Protein AF-A0A2R4ME21-F1 (afdb_monomer)

Sequence (179 aa):
MKLNKAEIRSARVDDPSLSHSEIIYQRQLKPNNPHVGKTFADVNMRTLIGGLASVRHVPVYRQKTAAKFKILVEAGQVGGTKAQDYTREIVDNSGIDPELVFIIGDSNRHELKEAYQALGMIRGRVLYQYIVDGVSCASLALTWRRLLEDCKDRKARELMQAYLYDCLDVLAKLWGFKS

Organism: NCBI:txid454601

Structure (mmCIF, N/CA/C/O backbone):
data_AF-A0A2R4ME21-F1
#
_entry.id   AF-A0A2R4ME21-F1
#
loop_
_atom_site.group_PDB
_atom_site.id
_atom_site.type_symbol
_atom_site.label_atom_id
_atom_site.label_alt_id
_atom_site.label_comp_id
_atom_site.label_asym_id
_atom_site.label_entity_id
_atom_site.label_seq_id
_atom_site.pdbx_PDB_ins_code
_atom_site.Cartn_x
_atom_site.Cartn_y
_atom_site.Cartn_z
_atom_site.occupancy
_atom_site.B_iso_or_equiv
_atom_site.auth_seq_id
_atom_site.auth_comp_id
_atom_site.auth_asym_id
_atom_site.auth_atom_id
_atom_site.pdbx_PDB_model_num
ATOM 1 N N . MET A 1 1 ? 17.212 0.330 12.180 1.00 46.22 1 MET A N 1
ATOM 2 C CA . MET A 1 1 ? 15.953 -0.450 12.143 1.00 46.22 1 MET A CA 1
ATOM 3 C C . MET A 1 1 ? 16.322 -1.932 12.151 1.00 46.22 1 MET A C 1
ATOM 5 O O . MET A 1 1 ? 16.979 -2.362 11.216 1.00 46.22 1 MET A O 1
ATOM 9 N N . LYS A 1 2 ? 16.029 -2.694 13.218 1.00 41.62 2 LYS A N 1
ATOM 10 C CA . LYS A 1 2 ? 16.341 -4.138 13.247 1.00 41.62 2 LYS A CA 1
ATOM 11 C C . LYS A 1 2 ? 15.390 -4.856 12.285 1.00 41.62 2 LYS A C 1
ATOM 13 O O . LYS A 1 2 ? 14.183 -4.842 12.510 1.00 41.62 2 LYS A O 1
ATOM 18 N N . LEU A 1 3 ? 15.927 -5.425 11.208 1.00 45.09 3 LEU A N 1
ATOM 19 C CA . LEU A 1 3 ? 15.166 -6.267 10.287 1.00 45.09 3 LEU A CA 1
ATOM 20 C C . LEU A 1 3 ? 14.717 -7.517 11.039 1.00 45.09 3 LEU A C 1
ATOM 22 O O . LEU A 1 3 ? 15.539 -8.260 11.574 1.00 45.09 3 LEU A O 1
ATOM 26 N N . ASN A 1 4 ? 13.408 -7.722 11.126 1.00 55.47 4 ASN A N 1
ATOM 27 C CA . ASN A 1 4 ? 12.865 -8.913 11.753 1.00 55.47 4 ASN A CA 1
ATOM 28 C C . ASN A 1 4 ? 12.953 -10.056 10.734 1.00 55.47 4 ASN A C 1
ATOM 30 O O . ASN A 1 4 ? 12.440 -9.924 9.625 1.00 55.47 4 ASN A O 1
ATOM 34 N N . LYS A 1 5 ? 13.596 -11.178 11.087 1.00 55.88 5 LYS A N 1
ATOM 35 C CA . LYS A 1 5 ? 13.847 -12.311 10.166 1.00 55.88 5 LYS A CA 1
ATOM 36 C C . LYS A 1 5 ? 12.558 -12.858 9.522 1.00 55.88 5 LYS A C 1
ATOM 38 O O . LYS A 1 5 ? 12.603 -13.420 8.438 1.00 55.88 5 LYS A O 1
ATOM 43 N N . ALA A 1 6 ? 11.408 -12.637 10.166 1.00 60.44 6 ALA A N 1
ATOM 44 C CA . ALA A 1 6 ? 10.075 -12.996 9.678 1.00 60.44 6 ALA A CA 1
ATOM 45 C C . ALA A 1 6 ? 9.583 -12.184 8.457 1.00 60.44 6 ALA A C 1
ATOM 47 O O . ALA A 1 6 ? 8.589 -12.563 7.843 1.00 60.44 6 ALA A O 1
ATOM 48 N N . GLU A 1 7 ? 10.240 -11.071 8.117 1.00 65.94 7 GLU A N 1
ATOM 49 C CA . GLU A 1 7 ? 9.861 -10.185 7.001 1.00 65.94 7 GLU A CA 1
ATOM 50 C C . GLU A 1 7 ? 10.727 -10.391 5.750 1.00 65.94 7 GLU A C 1
ATOM 52 O O . GLU A 1 7 ? 10.501 -9.739 4.732 1.00 65.94 7 GLU A O 1
ATOM 57 N N . ILE A 1 8 ? 11.701 -11.300 5.814 1.00 74.25 8 ILE A N 1
ATOM 58 C CA . ILE A 1 8 ? 12.532 -11.689 4.678 1.00 74.25 8 ILE A CA 1
ATOM 59 C C . ILE A 1 8 ? 11.909 -12.933 4.047 1.00 74.25 8 ILE A C 1
ATOM 61 O O . ILE A 1 8 ? 11.687 -13.937 4.726 1.00 74.25 8 ILE A O 1
ATOM 65 N N . ARG A 1 9 ? 11.602 -12.867 2.749 1.00 75.19 9 ARG A N 1
ATOM 66 C CA . ARG A 1 9 ? 11.138 -14.020 1.973 1.00 75.19 9 ARG A CA 1
ATOM 67 C C . ARG A 1 9 ? 12.126 -14.321 0.862 1.00 75.19 9 ARG A C 1
ATOM 69 O O . ARG A 1 9 ? 12.376 -13.461 0.024 1.00 75.19 9 ARG A O 1
ATOM 76 N N . SER A 1 10 ? 12.615 -15.553 0.815 1.00 77.62 10 SER A N 1
ATOM 77 C CA . SER A 1 10 ? 13.421 -16.016 -0.308 1.00 77.62 10 SER A CA 1
ATOM 78 C C . SER A 1 10 ? 12.513 -16.238 -1.520 1.00 77.62 10 SER A C 1
ATOM 80 O O . SER A 1 10 ? 11.569 -17.031 -1.473 1.00 77.62 10 SER A O 1
ATOM 82 N N . ALA A 1 11 ? 12.774 -15.513 -2.603 1.00 74.81 11 ALA A N 1
ATOM 83 C CA . ALA A 1 11 ? 12.051 -15.611 -3.863 1.00 74.81 11 ALA A CA 1
ATOM 84 C C . ALA A 1 11 ? 13.038 -15.798 -5.016 1.00 74.81 11 ALA A C 1
ATOM 86 O O . ALA A 1 11 ? 14.176 -15.342 -4.955 1.00 74.81 11 ALA A O 1
ATOM 87 N N . ARG A 1 12 ? 12.598 -16.474 -6.082 1.00 79.94 12 ARG A N 1
ATOM 88 C CA . ARG A 1 12 ? 13.378 -16.563 -7.318 1.00 79.94 12 ARG A CA 1
ATOM 89 C C . ARG A 1 12 ? 13.154 -15.300 -8.141 1.00 79.94 12 ARG A C 1
ATOM 91 O O . ARG A 1 12 ? 12.043 -15.092 -8.630 1.00 79.94 12 ARG A O 1
ATOM 98 N N . VAL A 1 13 ? 14.195 -14.493 -8.279 1.00 78.38 13 VAL A N 1
ATOM 99 C CA . VAL A 1 13 ? 14.223 -13.267 -9.087 1.00 78.38 13 VAL A CA 1
ATOM 100 C C . VAL A 1 13 ? 15.134 -13.474 -10.287 1.00 78.38 13 VAL A C 1
ATOM 102 O O . VAL A 1 13 ? 15.931 -14.411 -10.287 1.00 78.38 13 VAL A O 1
ATOM 105 N N . ASP A 1 14 ? 14.997 -12.635 -11.307 1.00 78.50 14 ASP A N 1
ATOM 106 C CA . ASP A 1 14 ? 15.916 -12.668 -12.442 1.00 78.50 14 ASP A CA 1
ATOM 107 C C . ASP A 1 14 ? 17.334 -12.355 -11.950 1.00 78.50 14 ASP A C 1
ATOM 109 O O . ASP A 1 14 ? 17.533 -11.473 -11.113 1.00 78.50 14 ASP A O 1
ATOM 113 N N . ASP A 1 15 ? 18.295 -13.156 -12.399 1.00 78.94 15 ASP A N 1
ATOM 114 C CA . ASP A 1 15 ? 19.679 -13.060 -11.961 1.00 78.94 15 ASP A CA 1
ATOM 115 C C . ASP A 1 15 ? 20.336 -11.822 -12.592 1.00 78.94 15 ASP A C 1
ATOM 117 O O . ASP A 1 15 ? 20.495 -11.786 -13.813 1.00 78.94 15 ASP A O 1
ATOM 121 N N . PRO A 1 16 ? 20.728 -10.810 -11.795 1.00 74.12 16 PRO A N 1
ATOM 122 C CA . PRO A 1 16 ? 21.331 -9.592 -12.326 1.00 74.12 16 PRO A CA 1
ATOM 123 C C . PRO A 1 16 ? 22.745 -9.817 -12.877 1.00 74.12 16 PRO A C 1
ATOM 125 O O . PRO A 1 16 ? 23.281 -8.925 -13.526 1.00 74.12 16 PRO A O 1
ATOM 128 N N . SER A 1 17 ? 23.367 -10.971 -12.605 1.00 80.62 17 SER A N 1
ATOM 129 C CA . SER A 1 17 ? 24.693 -11.312 -13.129 1.00 80.62 17 SER A CA 1
ATOM 130 C C . SER A 1 17 ? 24.660 -11.885 -14.546 1.00 80.62 17 SER A C 1
ATOM 132 O O . SER A 1 17 ? 25.707 -11.970 -15.183 1.00 80.62 17 SER A O 1
ATOM 134 N N . LEU A 1 18 ? 23.480 -12.272 -15.044 1.00 81.88 18 LEU A N 1
ATOM 135 C CA . LEU A 1 18 ? 23.320 -12.858 -16.369 1.00 81.88 18 LEU A CA 1
ATOM 136 C C . LEU A 1 18 ? 22.799 -11.825 -17.362 1.00 81.88 18 LEU A C 1
ATOM 138 O O . LEU A 1 18 ? 21.784 -11.163 -17.136 1.00 81.88 18 LEU A O 1
ATOM 142 N N . SER A 1 19 ? 23.459 -11.745 -18.513 1.00 81.06 19 SER A N 1
ATOM 143 C CA . SER A 1 19 ? 22.972 -10.942 -19.631 1.00 81.06 19 SER A CA 1
ATOM 144 C C . SER A 1 19 ? 21.719 -11.564 -20.264 1.00 81.06 19 SER A C 1
ATOM 146 O O . SER A 1 19 ? 21.474 -12.772 -20.191 1.00 81.06 19 SER A O 1
ATOM 148 N N . HIS A 1 20 ? 20.907 -10.748 -20.944 1.00 77.50 20 HIS A N 1
ATOM 149 C CA . HIS A 1 20 ? 19.694 -11.238 -21.608 1.00 77.50 20 HIS A CA 1
ATOM 150 C C . HIS A 1 20 ? 19.991 -12.332 -22.650 1.00 77.50 20 HIS A C 1
ATOM 152 O O . HIS A 1 20 ? 19.260 -13.320 -22.750 1.00 77.50 20 HIS A O 1
ATOM 158 N N . SER A 1 21 ? 21.092 -12.185 -23.392 1.00 78.88 21 SER A N 1
ATOM 159 C CA . SER A 1 21 ? 21.576 -13.171 -24.362 1.00 78.88 21 SER A CA 1
ATOM 160 C C . SER A 1 21 ? 21.942 -14.499 -23.697 1.00 78.88 21 SER A C 1
ATOM 162 O O . SER A 1 21 ? 21.554 -15.555 -24.198 1.00 78.88 21 SER A O 1
ATOM 164 N N . GLU A 1 22 ? 22.605 -14.475 -22.539 1.00 82.31 22 GLU A N 1
ATOM 165 C CA . GLU A 1 22 ? 22.900 -15.689 -21.769 1.00 82.31 22 GLU A CA 1
ATOM 166 C C . GLU A 1 22 ? 21.638 -16.363 -21.238 1.00 82.31 22 GLU A C 1
ATOM 168 O O . GLU A 1 22 ? 21.546 -17.590 -21.271 1.00 82.31 22 GLU A O 1
ATOM 173 N N . ILE A 1 23 ? 20.632 -15.597 -20.807 1.00 82.50 23 ILE A N 1
ATOM 174 C CA . ILE A 1 23 ? 19.343 -16.161 -20.382 1.00 82.50 23 ILE A CA 1
ATOM 175 C C . ILE A 1 23 ? 18.668 -16.887 -21.553 1.00 82.50 23 ILE A C 1
ATOM 177 O O . ILE A 1 23 ? 18.168 -18.002 -21.380 1.00 82.50 23 ILE A O 1
ATOM 181 N N . ILE A 1 24 ? 18.664 -16.292 -22.751 1.00 83.19 24 ILE A N 1
ATOM 182 C CA . ILE A 1 24 ? 18.112 -16.927 -23.958 1.00 83.19 24 ILE A CA 1
ATOM 183 C C . ILE A 1 24 ? 18.891 -18.202 -24.298 1.00 83.19 24 ILE A C 1
ATOM 185 O O . ILE A 1 24 ? 18.278 -19.249 -24.516 1.00 83.19 24 ILE A O 1
ATOM 189 N N . TYR A 1 25 ? 20.223 -18.146 -24.287 1.00 85.44 25 TYR A N 1
ATOM 190 C CA . TYR A 1 25 ? 21.077 -19.301 -24.566 1.00 85.44 25 TYR A CA 1
ATOM 191 C C . TYR A 1 25 ? 20.841 -20.444 -23.568 1.00 85.44 25 TYR A C 1
ATOM 193 O O . TYR A 1 25 ? 20.630 -21.597 -23.949 1.00 85.44 25 TYR A O 1
ATOM 201 N N . GLN A 1 26 ? 20.764 -20.134 -22.273 1.00 84.12 26 GLN A N 1
ATOM 202 C CA . GLN A 1 26 ? 20.451 -21.129 -21.252 1.00 84.12 26 GLN A CA 1
ATOM 203 C C . GLN A 1 26 ? 19.038 -21.708 -21.415 1.00 84.12 26 GLN A C 1
ATOM 205 O O . GLN A 1 26 ? 18.831 -22.882 -21.104 1.00 84.12 26 GLN A O 1
ATOM 210 N N . ARG A 1 27 ? 18.064 -20.925 -21.903 1.00 84.44 27 ARG A N 1
ATOM 211 C CA . ARG A 1 27 ? 16.704 -21.420 -22.182 1.00 84.44 27 ARG A CA 1
ATOM 212 C C . ARG A 1 27 ? 16.699 -22.396 -23.350 1.00 84.44 27 ARG A C 1
ATOM 214 O O . ARG A 1 27 ? 15.966 -23.375 -23.294 1.00 84.44 27 ARG A O 1
ATOM 221 N N . GLN A 1 28 ? 17.535 -22.171 -24.361 1.00 84.56 28 GLN A N 1
ATOM 222 C CA . GLN A 1 28 ? 17.712 -23.117 -25.465 1.00 84.56 28 GLN A CA 1
ATOM 223 C C . GLN A 1 28 ? 18.353 -24.430 -24.990 1.00 84.56 28 GLN A C 1
ATOM 225 O O . GLN A 1 28 ? 17.918 -25.501 -25.401 1.00 84.56 28 GLN A O 1
ATOM 230 N N . LEU A 1 29 ? 19.333 -24.363 -24.080 1.00 84.88 29 LEU A N 1
ATOM 231 C CA . LEU A 1 29 ? 19.982 -25.550 -23.504 1.00 84.88 29 LEU A CA 1
ATOM 232 C C . LEU A 1 29 ? 19.098 -26.312 -22.504 1.00 84.88 29 LEU A C 1
ATOM 234 O O . LEU A 1 29 ? 19.224 -27.526 -22.357 1.00 84.88 29 LEU A O 1
ATOM 238 N N . LYS A 1 30 ? 18.234 -25.603 -21.771 1.00 84.44 30 LYS A N 1
ATOM 239 C CA . LYS A 1 30 ? 17.376 -26.160 -20.714 1.00 84.44 30 LYS A CA 1
ATOM 240 C C . LYS A 1 30 ? 15.916 -25.724 -20.911 1.00 84.44 30 LYS A C 1
ATOM 242 O O . LYS A 1 30 ? 15.363 -25.061 -20.029 1.00 84.44 30 LYS A O 1
ATOM 247 N N . PRO A 1 31 ? 15.261 -26.127 -22.016 1.00 79.50 31 PRO A N 1
ATOM 248 C CA . PRO A 1 31 ? 13.928 -25.637 -22.382 1.00 79.50 31 PRO A CA 1
ATOM 249 C C . PRO A 1 31 ? 12.848 -26.019 -21.364 1.00 79.50 31 PRO A C 1
ATOM 251 O O . PRO A 1 31 ? 11.879 -25.290 -21.176 1.00 79.50 31 PRO A O 1
ATOM 254 N N . ASN A 1 32 ? 13.047 -27.125 -20.644 1.00 82.81 32 ASN A N 1
ATOM 255 C CA . ASN A 1 32 ? 12.091 -27.632 -19.659 1.00 82.81 32 ASN A CA 1
ATOM 256 C C . ASN A 1 32 ? 12.261 -27.022 -18.258 1.00 82.81 32 ASN A C 1
ATOM 258 O O . ASN A 1 32 ? 11.513 -27.377 -17.350 1.00 82.81 32 ASN A O 1
ATOM 262 N N . ASN A 1 33 ? 13.245 -26.142 -18.041 1.00 81.75 33 ASN A N 1
ATOM 263 C CA . ASN A 1 33 ? 13.467 -25.533 -16.734 1.00 81.75 33 ASN A CA 1
ATOM 264 C C . ASN A 1 33 ? 12.830 -24.125 -16.670 1.00 81.75 33 ASN A C 1
ATOM 266 O O . ASN A 1 33 ? 13.367 -23.179 -17.246 1.00 81.75 33 ASN A O 1
ATOM 270 N N . PRO A 1 34 ? 11.734 -23.932 -15.909 1.00 79.25 34 PRO A N 1
ATOM 271 C CA . PRO A 1 34 ? 11.054 -22.637 -15.793 1.00 79.25 34 PRO A CA 1
ATOM 272 C C . PRO A 1 34 ? 11.830 -21.603 -14.955 1.00 79.25 34 PRO A C 1
ATOM 274 O O . PRO A 1 34 ? 11.378 -20.469 -14.779 1.00 79.25 34 PRO A O 1
ATOM 277 N N . HIS A 1 35 ? 12.980 -21.983 -14.396 1.00 81.12 35 HIS A N 1
ATOM 278 C CA . HIS A 1 35 ? 13.812 -21.148 -13.528 1.00 81.12 35 HIS A CA 1
ATOM 279 C C . HIS A 1 35 ? 15.147 -20.757 -14.164 1.00 81.12 35 HIS A C 1
ATOM 281 O O . HIS A 1 35 ? 16.034 -20.274 -13.466 1.00 81.12 35 HIS A O 1
ATOM 287 N N . VAL A 1 36 ? 15.308 -20.965 -15.471 1.00 82.69 36 VAL A N 1
ATOM 288 C CA . VAL A 1 36 ? 16.495 -20.499 -16.190 1.00 82.69 36 VAL A CA 1
ATOM 289 C C . VAL A 1 36 ? 16.633 -18.984 -16.063 1.00 82.69 36 VAL A C 1
ATOM 291 O O . VAL A 1 36 ? 15.660 -18.254 -16.263 1.00 82.69 36 VAL A O 1
ATOM 294 N N . GLY A 1 37 ? 17.847 -18.533 -15.742 1.00 76.75 37 GLY A N 1
ATOM 295 C CA . GLY A 1 37 ? 18.148 -17.120 -15.534 1.00 76.75 37 GLY A CA 1
ATOM 296 C C . GLY A 1 37 ? 17.627 -16.554 -14.214 1.00 76.75 37 GLY A C 1
ATOM 297 O O . GLY A 1 37 ? 17.554 -15.338 -14.086 1.00 76.75 37 GLY A O 1
ATOM 298 N N . LYS A 1 38 ? 17.222 -17.401 -13.254 1.00 83.56 38 LYS A N 1
ATOM 299 C CA . LYS A 1 38 ? 16.725 -16.957 -11.947 1.00 83.56 38 LYS A CA 1
ATOM 300 C C . LYS A 1 38 ? 17.636 -17.385 -10.809 1.00 83.56 38 LYS A C 1
ATOM 302 O O . LYS A 1 38 ? 18.029 -18.547 -10.730 1.00 83.56 38 LYS A O 1
ATOM 307 N N . THR A 1 39 ? 17.854 -16.473 -9.872 1.00 82.25 39 THR A N 1
ATOM 308 C CA . THR A 1 39 ? 18.585 -16.713 -8.626 1.00 82.25 39 THR A CA 1
ATOM 309 C C . THR A 1 39 ? 17.676 -16.537 -7.414 1.00 82.25 39 THR A C 1
ATOM 311 O O . THR A 1 39 ? 16.614 -15.914 -7.495 1.00 82.25 39 THR A O 1
ATOM 314 N N . PHE A 1 40 ? 18.053 -17.125 -6.280 1.00 80.94 40 PHE A N 1
ATOM 315 C CA . PHE A 1 40 ? 17.352 -16.882 -5.024 1.00 80.94 40 PHE A CA 1
ATOM 316 C C . PHE A 1 40 ? 17.808 -15.547 -4.443 1.00 80.94 40 PHE A C 1
ATOM 318 O O . PHE A 1 40 ? 18.991 -15.350 -4.188 1.00 80.94 40 PHE A O 1
ATOM 325 N N . ALA A 1 41 ? 16.854 -14.658 -4.196 1.00 75.25 41 ALA A N 1
ATOM 326 C CA . ALA A 1 41 ? 17.083 -13.422 -3.472 1.00 75.25 41 ALA A CA 1
ATOM 327 C C . ALA A 1 41 ? 16.199 -13.363 -2.233 1.00 75.25 41 ALA A C 1
ATOM 329 O O . ALA A 1 41 ? 15.022 -13.736 -2.253 1.00 75.25 41 ALA A O 1
ATOM 330 N N . ASP A 1 42 ? 16.778 -12.846 -1.160 1.00 79.19 42 ASP A N 1
ATOM 331 C CA . ASP A 1 42 ? 16.069 -12.522 0.062 1.00 79.19 42 ASP A CA 1
ATOM 332 C C . ASP A 1 42 ? 15.377 -11.168 -0.103 1.00 79.19 42 ASP A C 1
ATOM 334 O O . ASP A 1 42 ? 15.996 -10.104 -0.088 1.00 79.19 42 ASP A O 1
ATOM 338 N N . VAL A 1 43 ? 14.059 -11.209 -0.286 1.00 78.31 43 VAL A N 1
ATOM 339 C CA . VAL A 1 43 ? 13.237 -10.020 -0.492 1.00 78.31 43 VAL A CA 1
ATOM 340 C C . VAL A 1 43 ? 12.748 -9.505 0.852 1.00 78.31 43 VAL A C 1
ATOM 342 O O . VAL A 1 43 ? 12.046 -10.199 1.592 1.00 78.31 43 VAL A O 1
ATOM 345 N N . ASN A 1 44 ? 13.078 -8.251 1.155 1.00 82.19 44 ASN A N 1
ATOM 346 C CA . ASN A 1 44 ? 12.524 -7.547 2.301 1.00 82.19 44 ASN A CA 1
ATOM 347 C C . ASN A 1 44 ? 11.076 -7.124 2.011 1.00 82.19 44 ASN A C 1
ATOM 349 O O . ASN A 1 44 ? 10.816 -6.163 1.281 1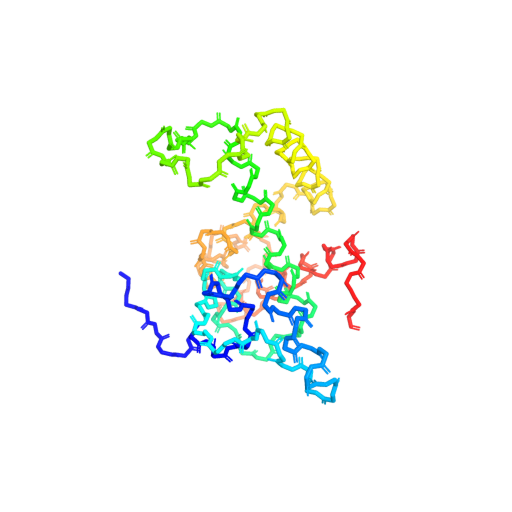.00 82.19 44 ASN A O 1
ATOM 353 N N . MET A 1 45 ? 10.121 -7.819 2.628 1.00 82.88 45 MET A N 1
ATOM 354 C CA . MET A 1 45 ? 8.697 -7.565 2.420 1.00 82.88 45 MET A CA 1
ATOM 355 C C . MET A 1 45 ? 8.263 -6.195 2.942 1.00 82.88 45 MET A C 1
ATOM 357 O O . MET A 1 45 ? 7.343 -5.609 2.384 1.00 82.88 45 MET A O 1
ATOM 361 N N . ARG A 1 46 ? 8.917 -5.634 3.964 1.00 82.44 46 ARG A N 1
ATOM 362 C CA . ARG A 1 46 ? 8.594 -4.281 4.447 1.00 82.44 46 ARG A CA 1
A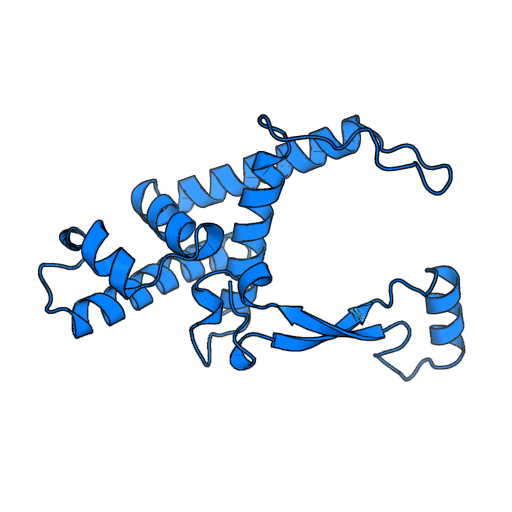TOM 363 C C . ARG A 1 46 ? 8.964 -3.220 3.413 1.00 82.44 46 ARG A C 1
ATOM 365 O O . ARG A 1 46 ? 8.232 -2.247 3.230 1.00 82.44 46 ARG A O 1
ATOM 372 N N . THR A 1 47 ? 10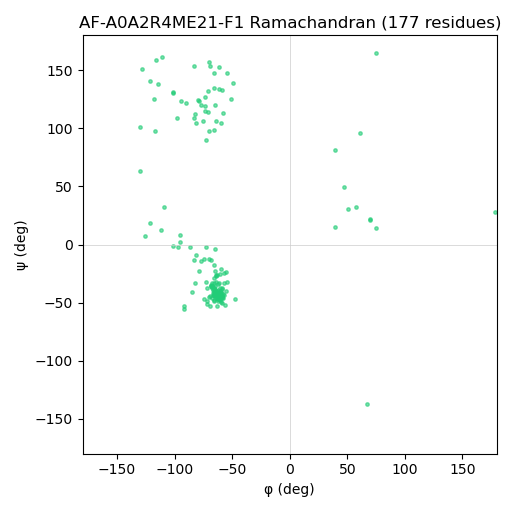.057 -3.432 2.685 1.00 79.62 47 THR A N 1
ATOM 373 C CA . THR A 1 47 ? 10.400 -2.589 1.535 1.00 79.62 47 THR A CA 1
ATOM 374 C C . THR A 1 47 ? 9.379 -2.769 0.417 1.00 79.62 47 THR A C 1
ATOM 376 O O . THR A 1 47 ? 8.917 -1.774 -0.120 1.00 79.62 47 THR A O 1
ATOM 379 N N . LEU A 1 48 ? 8.941 -3.996 0.132 1.00 81.94 48 LEU A N 1
ATOM 380 C CA . LEU A 1 48 ? 8.031 -4.261 -0.985 1.00 81.94 48 LEU A CA 1
ATOM 381 C C . LEU A 1 48 ? 6.575 -3.816 -0.741 1.00 81.94 48 LEU A C 1
ATOM 383 O O . LEU A 1 48 ? 5.969 -3.206 -1.612 1.00 81.94 48 LEU A O 1
ATOM 387 N N . ILE A 1 49 ? 5.996 -4.139 0.419 1.00 86.69 49 ILE A N 1
ATOM 388 C CA . ILE A 1 49 ? 4.558 -3.962 0.718 1.00 86.69 49 ILE A CA 1
ATOM 389 C C . ILE A 1 49 ? 4.284 -3.153 1.995 1.00 86.69 49 ILE A C 1
ATOM 391 O O . ILE A 1 49 ? 3.136 -3.056 2.434 1.00 86.69 49 ILE A O 1
ATOM 395 N N . GLY A 1 50 ? 5.311 -2.567 2.615 1.00 87.38 50 GLY A N 1
ATOM 396 C CA . GLY A 1 50 ? 5.126 -1.630 3.722 1.00 87.38 50 GLY A CA 1
ATOM 397 C C . GLY A 1 50 ? 4.567 -2.258 4.993 1.00 87.38 50 GLY A C 1
ATOM 398 O O . GLY A 1 50 ? 4.954 -3.363 5.382 1.00 87.38 50 GLY A O 1
ATOM 399 N N . GLY A 1 51 ? 3.618 -1.564 5.633 1.00 84.94 51 GLY A N 1
ATOM 400 C CA . GLY A 1 51 ? 2.932 -2.033 6.841 1.00 84.94 51 GLY A CA 1
ATOM 401 C C . GLY A 1 51 ? 2.223 -3.382 6.674 1.00 84.94 51 GLY A C 1
ATOM 402 O O . GLY A 1 51 ? 2.096 -4.131 7.649 1.00 84.94 51 GLY A O 1
ATOM 403 N N . LEU A 1 52 ? 1.849 -3.750 5.440 1.00 88.38 52 LEU A N 1
ATOM 404 C CA . LEU A 1 52 ? 1.212 -5.033 5.126 1.00 88.38 52 LEU A CA 1
ATOM 405 C C . LEU A 1 52 ? 2.134 -6.234 5.385 1.00 88.38 52 LEU A C 1
ATOM 407 O O . LEU A 1 52 ? 1.642 -7.330 5.647 1.00 88.38 52 LEU A O 1
ATOM 411 N N . ALA A 1 53 ? 3.457 -6.034 5.392 1.00 86.00 53 ALA A N 1
ATOM 412 C CA . ALA A 1 53 ? 4.438 -7.082 5.686 1.00 86.00 53 ALA A CA 1
ATOM 413 C C . ALA A 1 53 ? 4.288 -7.681 7.093 1.00 86.00 53 ALA A C 1
ATOM 415 O O . ALA A 1 53 ? 4.651 -8.834 7.317 1.00 86.00 53 ALA A O 1
ATOM 416 N N . SER A 1 54 ? 3.724 -6.914 8.032 1.00 82.56 54 SER A N 1
ATOM 417 C CA . SER A 1 54 ? 3.488 -7.362 9.409 1.00 82.56 54 SER A CA 1
ATOM 418 C C . SER A 1 54 ? 2.312 -8.338 9.546 1.00 82.56 54 SER A C 1
ATOM 420 O O . SER A 1 54 ? 2.151 -8.966 10.596 1.00 82.56 54 SER A O 1
ATOM 422 N N . VAL A 1 55 ? 1.486 -8.481 8.502 1.00 84.12 55 VAL A N 1
ATOM 423 C CA . VAL A 1 55 ? 0.274 -9.298 8.531 1.00 84.12 55 VAL A CA 1
ATOM 424 C C . VAL A 1 55 ? 0.505 -10.641 7.844 1.00 84.12 55 VAL A C 1
ATOM 426 O O . VAL A 1 55 ? 1.000 -10.726 6.720 1.00 84.12 55 VAL A O 1
ATOM 429 N N . ARG A 1 56 ? 0.123 -11.725 8.524 1.00 80.62 56 ARG A N 1
ATOM 430 C CA . ARG A 1 56 ? 0.217 -13.089 7.986 1.00 80.62 56 ARG A CA 1
ATOM 431 C C . ARG A 1 56 ? -0.994 -13.412 7.106 1.00 80.62 56 ARG A C 1
ATOM 433 O O . ARG A 1 56 ? -2.072 -12.871 7.315 1.00 80.62 56 ARG A O 1
ATOM 440 N N . HIS A 1 57 ? -0.808 -14.324 6.149 1.00 83.94 57 HIS A N 1
ATOM 441 C CA . HIS A 1 57 ? -1.874 -14.876 5.293 1.00 83.94 57 HIS A CA 1
ATOM 442 C C . HIS A 1 57 ? -2.669 -13.848 4.469 1.00 83.94 57 HIS A C 1
ATOM 444 O O . HIS A 1 57 ? -3.845 -14.044 4.180 1.00 83.94 57 HIS A O 1
ATOM 450 N N . VAL A 1 58 ? -2.026 -12.759 4.047 1.00 86.94 58 VAL A N 1
ATOM 451 C CA . VAL A 1 58 ? -2.650 -11.802 3.128 1.00 86.94 58 VAL A CA 1
ATOM 452 C C . VAL A 1 58 ? -2.761 -12.424 1.726 1.00 86.94 58 VAL A C 1
ATOM 454 O O . VAL A 1 58 ? -1.754 -12.936 1.231 1.00 86.94 58 VAL A O 1
ATOM 457 N N . PRO A 1 59 ? -3.920 -12.356 1.046 1.00 90.31 59 PRO A N 1
ATOM 458 C CA . PRO A 1 59 ? -4.055 -12.817 -0.334 1.00 90.31 59 PRO A CA 1
ATOM 459 C C . PRO A 1 59 ? -3.041 -12.171 -1.288 1.00 90.31 59 PRO A C 1
ATOM 461 O O . PRO A 1 59 ? -2.663 -11.008 -1.130 1.00 90.31 59 PRO A O 1
ATOM 464 N N . VAL A 1 60 ? -2.614 -12.918 -2.311 1.00 89.12 60 VAL A N 1
ATOM 465 C CA . VAL A 1 60 ? -1.586 -12.468 -3.269 1.00 89.12 60 VAL A CA 1
ATOM 466 C C . VAL A 1 60 ? -2.003 -11.184 -3.985 1.00 89.12 60 VAL A C 1
ATOM 468 O O . VAL A 1 60 ? -1.165 -10.313 -4.207 1.00 89.12 60 VAL A O 1
ATOM 471 N N . TYR A 1 61 ? -3.286 -11.034 -4.315 1.00 91.81 61 TYR A N 1
ATOM 472 C CA . TYR A 1 61 ? -3.774 -9.853 -5.021 1.00 91.81 61 TYR A CA 1
ATOM 473 C C . TYR A 1 61 ? -3.597 -8.575 -4.185 1.00 91.81 61 TYR A C 1
ATOM 475 O O . TYR A 1 61 ? -3.056 -7.602 -4.697 1.00 91.81 61 TYR A O 1
ATOM 483 N N . ARG A 1 62 ? -3.893 -8.599 -2.874 1.00 93.81 62 ARG A N 1
ATOM 484 C CA . ARG A 1 62 ? -3.648 -7.457 -1.970 1.00 93.81 62 ARG A CA 1
ATOM 485 C C . ARG A 1 62 ? -2.161 -7.147 -1.819 1.00 93.81 62 ARG A C 1
ATOM 487 O O . ARG A 1 62 ? -1.794 -5.979 -1.730 1.00 93.81 62 ARG A O 1
ATOM 494 N N . GLN A 1 63 ? -1.300 -8.170 -1.817 1.00 92.31 63 GLN A N 1
ATOM 495 C CA . GLN A 1 63 ? 0.156 -7.970 -1.810 1.00 92.31 63 GLN A CA 1
ATOM 496 C C . GLN A 1 63 ? 0.622 -7.259 -3.092 1.00 92.31 63 GLN A C 1
ATOM 498 O O . GLN A 1 63 ? 1.400 -6.311 -3.007 1.00 92.31 63 GLN A O 1
ATOM 503 N N . LYS A 1 64 ? 0.109 -7.662 -4.265 1.00 91.50 64 LYS A N 1
ATOM 504 C CA . LYS A 1 64 ? 0.392 -6.999 -5.552 1.00 91.50 64 LYS A CA 1
ATOM 505 C C . LYS A 1 64 ? -0.125 -5.562 -5.581 1.00 91.50 64 LYS A C 1
ATOM 507 O O . LYS A 1 64 ? 0.609 -4.673 -6.001 1.00 91.50 64 LYS A O 1
ATOM 512 N N . THR A 1 65 ? -1.336 -5.322 -5.079 1.00 94.62 65 THR A N 1
ATOM 513 C CA . THR A 1 65 ? -1.899 -3.974 -4.937 1.00 94.62 65 THR A CA 1
ATOM 514 C C . THR A 1 65 ? -1.019 -3.094 -4.057 1.00 94.62 65 THR A C 1
ATOM 516 O O . THR A 1 65 ? -0.661 -1.994 -4.462 1.00 94.62 65 THR A O 1
ATOM 519 N N . ALA A 1 66 ? -0.631 -3.569 -2.871 1.00 94.31 66 ALA A N 1
ATOM 520 C CA . ALA A 1 66 ? 0.214 -2.804 -1.958 1.00 94.31 66 ALA A CA 1
ATOM 521 C C . ALA A 1 66 ? 1.577 -2.466 -2.577 1.00 94.31 66 ALA A C 1
ATOM 523 O O . ALA A 1 66 ? 2.021 -1.324 -2.473 1.00 94.31 66 ALA A O 1
ATOM 524 N N . ALA A 1 67 ? 2.202 -3.428 -3.264 1.00 92.31 67 ALA A N 1
ATOM 525 C CA . ALA A 1 67 ? 3.458 -3.203 -3.972 1.00 92.31 67 ALA A CA 1
ATOM 526 C C . ALA A 1 67 ? 3.300 -2.158 -5.086 1.00 92.31 67 ALA A C 1
ATOM 528 O O . ALA A 1 67 ? 4.072 -1.204 -5.136 1.00 92.31 67 ALA A O 1
ATOM 529 N N . LYS A 1 68 ? 2.267 -2.284 -5.935 1.00 93.38 68 LYS A N 1
ATOM 530 C CA . LYS A 1 68 ? 1.997 -1.314 -7.007 1.00 93.38 68 LYS A CA 1
ATOM 531 C C . LYS A 1 68 ? 1.736 0.084 -6.443 1.00 93.38 68 LYS A C 1
ATOM 533 O O . LYS A 1 68 ? 2.339 1.041 -6.911 1.00 93.38 68 LYS A O 1
ATOM 538 N N . PHE A 1 69 ? 0.896 0.203 -5.413 1.00 93.81 69 PHE A N 1
ATOM 539 C CA . PHE A 1 69 ? 0.609 1.486 -4.768 1.00 93.81 69 PHE A CA 1
ATOM 540 C C . PHE A 1 69 ? 1.881 2.146 -4.230 1.00 93.81 6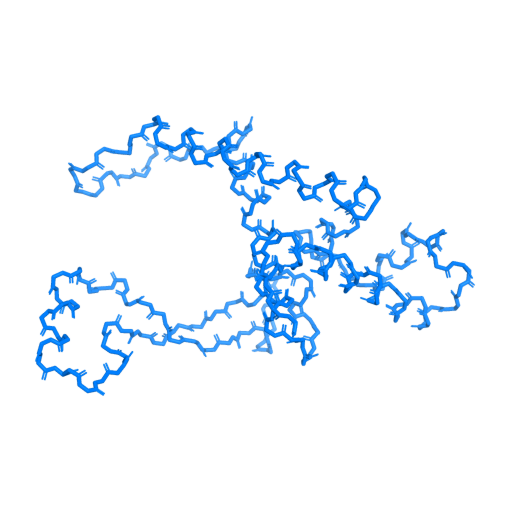9 PHE A C 1
ATOM 542 O O . PHE A 1 69 ? 2.109 3.329 -4.468 1.00 93.81 69 PHE A O 1
ATOM 549 N N . LYS A 1 70 ? 2.734 1.376 -3.546 1.00 91.94 70 LYS A N 1
ATOM 550 C CA . LYS A 1 70 ? 3.999 1.881 -3.017 1.00 91.94 70 LYS A CA 1
ATOM 551 C C . LYS A 1 70 ? 4.936 2.361 -4.126 1.00 91.94 70 LYS A C 1
ATOM 553 O O . LYS A 1 70 ? 5.434 3.477 -4.038 1.00 91.94 70 LYS A O 1
ATOM 558 N N . ILE A 1 71 ? 5.101 1.565 -5.185 1.00 89.25 71 ILE A N 1
ATOM 559 C CA . ILE A 1 71 ? 5.918 1.923 -6.353 1.00 89.25 71 ILE A CA 1
ATOM 560 C C . ILE A 1 71 ? 5.396 3.203 -7.008 1.00 89.25 71 ILE A C 1
ATOM 562 O O . ILE A 1 71 ? 6.190 4.091 -7.289 1.00 89.25 71 ILE A O 1
ATOM 566 N N . LEU A 1 72 ? 4.082 3.335 -7.215 1.00 89.25 72 LEU A N 1
ATOM 567 C CA . LEU A 1 72 ? 3.490 4.543 -7.802 1.00 89.25 72 LEU A CA 1
ATOM 568 C C . LEU A 1 72 ? 3.755 5.786 -6.950 1.00 89.25 72 LEU A C 1
ATOM 570 O O . LEU A 1 72 ? 4.062 6.847 -7.487 1.00 89.25 72 LEU A O 1
ATOM 574 N N . VAL A 1 73 ? 3.664 5.663 -5.623 1.00 87.94 73 VAL A N 1
ATOM 575 C CA . VAL A 1 73 ? 3.980 6.764 -4.709 1.00 87.94 73 VAL A CA 1
ATOM 576 C C . VAL A 1 73 ? 5.462 7.130 -4.776 1.00 87.94 73 VAL A C 1
ATOM 578 O O . VAL A 1 73 ? 5.787 8.307 -4.909 1.00 87.94 73 VAL A O 1
ATOM 581 N N . GLU A 1 74 ? 6.356 6.148 -4.689 1.00 84.56 74 GLU A N 1
ATOM 582 C CA . GLU A 1 74 ? 7.803 6.378 -4.696 1.00 84.56 74 GLU A CA 1
ATOM 583 C C . GLU A 1 74 ? 8.269 6.930 -6.050 1.00 84.56 74 GLU A C 1
ATOM 585 O O . GLU A 1 74 ? 8.935 7.961 -6.097 1.00 84.56 74 GLU A O 1
ATOM 590 N N . ALA A 1 75 ? 7.844 6.325 -7.160 1.00 77.12 75 ALA A N 1
ATOM 591 C CA . ALA A 1 75 ? 8.174 6.771 -8.512 1.00 77.12 75 ALA A CA 1
ATOM 592 C C . ALA A 1 75 ? 7.520 8.118 -8.862 1.00 77.12 75 ALA A C 1
ATOM 594 O O . ALA A 1 75 ? 8.134 8.948 -9.531 1.00 77.12 75 ALA A O 1
ATOM 595 N N . GLY A 1 76 ? 6.309 8.386 -8.364 1.00 67.38 76 GLY A N 1
ATOM 596 C CA . GLY A 1 76 ? 5.649 9.684 -8.508 1.00 67.38 76 GLY A CA 1
ATOM 597 C C . GLY A 1 76 ? 6.397 10.826 -7.805 1.00 67.38 76 GLY A C 1
ATOM 598 O O . GLY A 1 76 ? 6.312 11.971 -8.250 1.00 67.38 76 GLY A O 1
ATOM 599 N N . GLN A 1 77 ? 7.174 10.529 -6.753 1.00 66.00 77 GLN A N 1
ATOM 600 C CA . GLN A 1 77 ? 8.021 11.508 -6.054 1.00 66.00 77 GLN A CA 1
ATOM 601 C C . GLN A 1 77 ? 9.335 11.824 -6.789 1.00 66.00 77 GLN A C 1
ATOM 603 O O . GLN A 1 77 ? 9.888 12.908 -6.587 1.00 66.00 77 GLN A O 1
ATOM 608 N N . VAL A 1 78 ? 9.817 10.932 -7.665 1.00 55.06 78 VAL A N 1
ATOM 609 C CA . VAL A 1 78 ? 11.100 11.080 -8.390 1.00 55.06 78 VAL A CA 1
ATOM 610 C C . VAL A 1 78 ? 11.092 12.264 -9.374 1.00 55.06 78 VAL A C 1
ATOM 612 O O . VAL A 1 78 ? 12.148 12.783 -9.712 1.00 55.06 78 VAL A O 1
ATOM 615 N N . GLY A 1 79 ? 9.922 12.791 -9.753 1.00 46.03 79 GLY A N 1
ATOM 616 C CA . GLY A 1 79 ? 9.806 14.018 -10.561 1.00 46.03 79 GLY A CA 1
ATOM 617 C C . GLY A 1 79 ? 9.559 15.310 -9.770 1.00 46.03 79 GLY A C 1
ATOM 618 O O . GLY A 1 79 ? 9.426 16.366 -10.377 1.00 46.03 79 GLY A O 1
ATOM 619 N N . GLY A 1 80 ? 9.426 15.235 -8.440 1.00 43.88 80 GLY A N 1
ATOM 620 C CA . GLY A 1 80 ? 8.957 16.353 -7.620 1.00 43.88 80 GLY A CA 1
ATOM 621 C C . GLY A 1 80 ? 10.063 17.254 -7.076 1.00 43.88 80 GLY A C 1
ATOM 622 O O . GLY A 1 80 ? 9.949 18.468 -7.191 1.00 43.88 80 GLY A O 1
ATOM 623 N N . THR A 1 81 ? 11.077 16.698 -6.396 1.00 43.62 81 THR A N 1
ATOM 624 C CA . THR A 1 81 ? 12.164 17.476 -5.733 1.00 43.62 81 THR A CA 1
ATOM 625 C C . THR A 1 81 ? 13.189 16.604 -4.976 1.00 43.62 81 THR A C 1
ATOM 627 O O . THR A 1 81 ? 13.785 17.056 -3.999 1.00 43.62 81 THR A O 1
ATOM 630 N N . LYS A 1 82 ? 13.430 15.338 -5.354 1.00 37.12 82 LYS A N 1
ATOM 631 C CA . LYS A 1 82 ? 14.445 14.505 -4.675 1.00 37.12 82 LYS A CA 1
ATOM 632 C C . LYS A 1 82 ? 15.397 13.835 -5.657 1.00 37.12 82 LYS A C 1
ATOM 634 O O . LYS A 1 82 ? 15.062 12.820 -6.248 1.00 37.12 82 LYS A O 1
ATOM 639 N N . ALA A 1 83 ? 16.579 14.446 -5.754 1.00 42.38 83 ALA A N 1
ATOM 640 C CA . ALA A 1 83 ? 17.860 13.849 -6.114 1.00 42.38 83 ALA A CA 1
ATOM 641 C C . ALA A 1 83 ? 17.800 12.787 -7.224 1.00 42.38 83 ALA A C 1
ATOM 643 O O . ALA A 1 83 ? 17.881 11.587 -6.963 1.00 42.38 83 ALA A O 1
ATOM 644 N N . GLN A 1 84 ? 17.756 13.247 -8.476 1.00 41.53 84 GLN A N 1
ATOM 645 C CA . GLN A 1 84 ? 18.503 12.537 -9.508 1.00 41.53 84 GLN A CA 1
ATOM 646 C C . GLN A 1 84 ? 19.963 12.527 -9.060 1.00 41.53 84 GLN A C 1
ATOM 648 O O . GLN A 1 84 ? 20.593 13.576 -8.927 1.00 41.53 84 GLN A O 1
ATOM 653 N N . ASP A 1 85 ? 20.472 11.344 -8.751 1.00 40.75 85 ASP A N 1
ATOM 654 C CA . ASP A 1 85 ? 21.892 11.152 -8.539 1.00 40.75 85 ASP A CA 1
ATOM 655 C C . ASP A 1 85 ? 22.582 11.227 -9.906 1.00 40.75 85 ASP A C 1
ATOM 657 O O . ASP A 1 85 ? 22.695 10.235 -10.625 1.00 40.75 85 ASP A O 1
ATOM 661 N N . TYR A 1 86 ? 22.982 12.438 -10.299 1.00 45.56 86 TYR A N 1
ATOM 662 C CA . TYR A 1 86 ? 23.7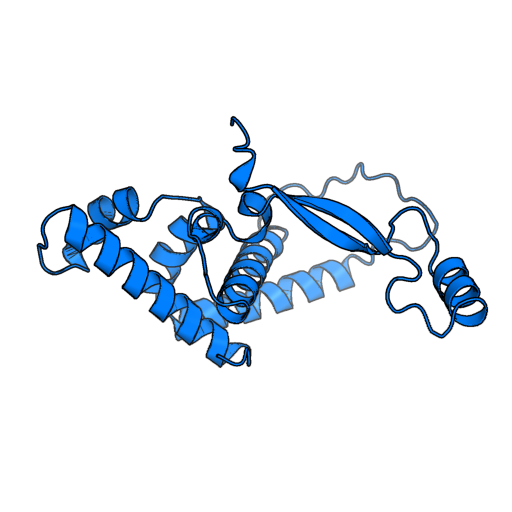16 12.699 -11.541 1.00 45.56 86 TYR A CA 1
ATOM 663 C C . TYR A 1 86 ? 25.116 12.059 -11.551 1.00 45.56 86 TYR A C 1
ATOM 665 O O . TYR A 1 86 ? 25.812 12.147 -12.557 1.00 45.56 86 TYR A O 1
ATOM 673 N N . THR A 1 87 ? 25.539 11.423 -10.449 1.00 41.50 87 THR A N 1
ATOM 674 C CA . THR A 1 87 ? 26.826 10.719 -10.346 1.00 41.50 87 THR A CA 1
ATOM 675 C C . THR A 1 87 ? 26.729 9.225 -10.633 1.00 41.50 87 THR A C 1
ATOM 677 O O . THR A 1 87 ? 27.743 8.531 -10.573 1.00 41.50 87 THR A O 1
ATOM 680 N N . ARG A 1 88 ? 25.539 8.707 -10.983 1.00 43.53 88 ARG A N 1
ATOM 681 C CA . ARG A 1 88 ? 25.400 7.321 -11.441 1.00 43.53 88 ARG A CA 1
ATOM 682 C C . ARG A 1 88 ? 26.141 7.168 -12.769 1.00 43.53 88 ARG A C 1
ATOM 684 O O . ARG A 1 88 ? 25.643 7.560 -13.821 1.00 43.53 88 ARG A O 1
ATOM 691 N N . GLU A 1 89 ? 27.358 6.649 -12.672 1.00 42.41 89 GLU A N 1
ATOM 692 C CA . GLU A 1 89 ? 28.251 6.377 -13.789 1.00 42.41 89 GLU A CA 1
ATOM 693 C C . GLU A 1 89 ? 27.501 5.567 -14.853 1.00 42.41 89 GLU A C 1
ATOM 695 O O . GLU A 1 89 ? 26.860 4.554 -14.556 1.00 42.41 89 GLU A O 1
ATOM 700 N N . ILE A 1 90 ? 27.503 6.087 -16.081 1.00 43.12 90 ILE A N 1
ATOM 701 C CA . ILE A 1 90 ? 26.809 5.505 -17.226 1.00 43.12 90 ILE A CA 1
ATOM 702 C C . ILE A 1 90 ? 27.556 4.223 -17.588 1.00 43.12 90 ILE A C 1
ATOM 704 O O . ILE A 1 90 ? 28.585 4.265 -18.257 1.00 43.12 90 ILE A O 1
ATOM 708 N N . VAL A 1 91 ? 27.058 3.084 -17.116 1.00 45.75 91 VAL A N 1
ATOM 709 C CA . VAL A 1 91 ? 27.584 1.781 -17.520 1.00 45.75 91 VAL A CA 1
ATOM 710 C C . VAL A 1 91 ? 26.915 1.412 -18.846 1.00 45.75 91 VAL A C 1
ATOM 712 O O . VAL A 1 91 ? 25.717 1.150 -18.884 1.00 45.75 91 VAL A O 1
ATOM 715 N N . ASP A 1 92 ? 27.713 1.461 -19.915 1.00 41.12 92 ASP A N 1
ATOM 716 C CA . ASP A 1 92 ? 27.421 1.100 -21.309 1.00 41.12 92 ASP A CA 1
ATOM 717 C C . ASP A 1 92 ? 26.306 1.881 -22.042 1.00 41.12 92 ASP A C 1
ATOM 719 O O . ASP A 1 92 ? 25.128 1.549 -22.000 1.00 41.12 92 ASP A O 1
ATOM 723 N N . ASN A 1 93 ? 26.733 2.904 -22.797 1.00 38.44 93 ASN A N 1
ATOM 724 C CA . ASN A 1 93 ? 26.263 3.378 -24.117 1.00 38.44 93 ASN A CA 1
ATOM 725 C C . ASN A 1 93 ? 24.769 3.427 -24.520 1.00 38.44 93 ASN A C 1
ATOM 727 O O . ASN A 1 93 ? 24.468 3.676 -25.688 1.00 38.44 93 ASN A O 1
ATOM 731 N N . SER A 1 94 ? 23.820 3.325 -23.600 1.00 44.31 94 SER A N 1
ATOM 732 C CA . SER A 1 94 ? 22.452 3.808 -23.800 1.00 44.31 94 SER A CA 1
ATOM 733 C C . SER A 1 94 ? 22.197 4.906 -22.783 1.00 44.31 94 SER A C 1
ATOM 735 O O . SER A 1 94 ? 21.940 4.627 -21.612 1.00 44.31 94 SER A O 1
ATOM 737 N N . GLY A 1 95 ? 22.343 6.161 -23.216 1.00 43.91 95 GLY A N 1
ATOM 738 C CA . GLY A 1 95 ? 22.027 7.317 -22.384 1.00 43.91 95 GLY A CA 1
ATOM 739 C C . GLY A 1 95 ? 20.641 7.152 -21.763 1.00 43.91 95 GLY A C 1
ATOM 740 O O . GLY A 1 95 ? 19.717 6.668 -22.415 1.00 43.91 95 GLY A O 1
ATOM 741 N N . ILE A 1 96 ? 20.507 7.520 -20.489 1.00 51.84 96 ILE A N 1
ATOM 742 C CA . ILE A 1 96 ? 19.196 7.655 -19.856 1.00 51.84 96 ILE A CA 1
ATOM 743 C C . ILE A 1 96 ? 18.459 8.706 -20.675 1.00 51.84 96 ILE A C 1
ATOM 745 O O . ILE A 1 96 ? 18.801 9.880 -20.571 1.00 51.84 96 ILE A O 1
ATOM 749 N N . ASP A 1 97 ? 17.509 8.285 -21.507 1.00 59.09 97 ASP A N 1
ATOM 750 C CA . ASP A 1 97 ? 16.649 9.202 -22.240 1.00 59.09 97 ASP A CA 1
ATOM 751 C C . ASP A 1 97 ? 15.817 9.982 -21.202 1.00 59.09 97 ASP A C 1
ATOM 753 O O . ASP A 1 97 ? 14.932 9.406 -20.548 1.00 59.09 97 ASP A O 1
ATOM 757 N N . PRO A 1 98 ? 16.129 11.272 -20.971 1.00 61.53 98 PRO A N 1
ATOM 758 C CA . PRO A 1 98 ? 15.466 12.060 -19.942 1.00 61.53 98 PRO A CA 1
ATOM 759 C C . PRO A 1 98 ? 13.971 12.218 -20.235 1.00 61.53 98 PRO A C 1
ATOM 761 O O . PRO A 1 98 ? 13.175 12.366 -19.306 1.00 61.53 98 PRO A O 1
ATOM 764 N N . GLU A 1 99 ? 13.586 12.148 -21.512 1.00 61.69 99 GLU A N 1
ATOM 765 C CA . GLU A 1 99 ? 12.204 12.223 -21.969 1.00 61.69 99 GLU A CA 1
ATOM 766 C C . GLU A 1 99 ? 11.432 10.968 -21.550 1.00 61.69 99 GLU A C 1
ATOM 768 O O . GLU A 1 99 ? 10.360 11.066 -20.956 1.00 61.69 99 GLU A O 1
ATOM 773 N N . LEU A 1 100 ? 12.027 9.786 -21.718 1.00 62.41 100 LEU A N 1
ATOM 774 C CA . LEU A 1 100 ? 11.474 8.506 -21.257 1.00 62.41 100 LEU A CA 1
ATOM 775 C C . LEU A 1 100 ? 11.268 8.477 -19.735 1.00 62.41 100 LEU A C 1
ATOM 777 O O . LEU A 1 100 ? 10.226 8.025 -19.256 1.00 62.41 100 LEU A O 1
ATOM 781 N N . VAL A 1 101 ? 12.218 9.008 -18.959 1.00 61.38 101 VAL A N 1
ATOM 782 C CA . VAL A 1 101 ? 12.077 9.137 -17.496 1.00 61.38 101 VAL A CA 1
ATOM 783 C C . VAL A 1 101 ? 10.930 10.084 -17.133 1.00 61.38 101 VAL A C 1
ATOM 785 O O . VAL A 1 101 ? 10.152 9.788 -16.220 1.00 61.38 101 VAL A O 1
ATOM 788 N N . PHE A 1 102 ? 10.792 11.199 -17.853 1.00 64.31 102 PHE A N 1
ATOM 789 C CA . PHE A 1 102 ? 9.708 12.154 -17.638 1.00 64.31 102 PHE A CA 1
ATOM 790 C C . PHE A 1 102 ? 8.337 11.549 -17.970 1.00 64.31 102 PHE A C 1
ATOM 792 O O . PHE A 1 102 ? 7.410 11.679 -17.168 1.00 64.31 102 PHE A O 1
ATOM 799 N N . ILE A 1 103 ? 8.230 10.823 -19.088 1.00 66.56 103 ILE A N 1
ATOM 800 C CA . ILE A 1 103 ? 7.018 10.115 -19.530 1.00 66.56 103 ILE A CA 1
ATOM 801 C C . ILE A 1 103 ? 6.597 9.059 -18.502 1.00 66.56 103 ILE A C 1
ATOM 803 O O . ILE A 1 103 ? 5.435 9.021 -18.092 1.00 66.56 103 ILE A O 1
ATOM 807 N N . ILE A 1 104 ? 7.536 8.231 -18.028 1.00 65.50 104 ILE A N 1
ATOM 808 C CA . ILE A 1 104 ? 7.262 7.221 -16.994 1.00 65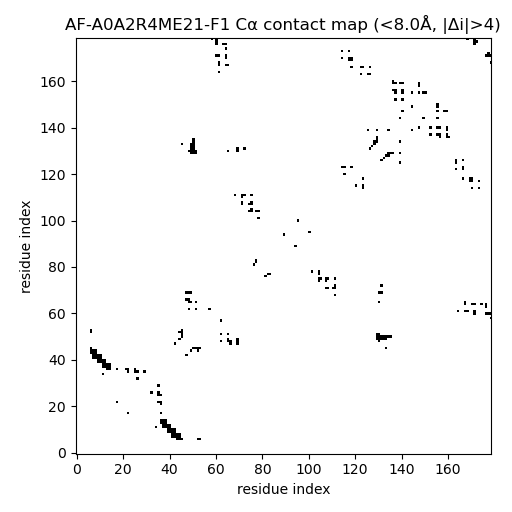.50 104 ILE A CA 1
ATOM 809 C C . ILE A 1 104 ? 6.788 7.898 -15.701 1.00 65.50 104 ILE A C 1
ATOM 811 O O . ILE A 1 104 ? 5.816 7.462 -15.080 1.00 65.50 104 ILE A O 1
ATOM 815 N N . GLY A 1 105 ? 7.445 8.989 -15.299 1.00 69.44 105 GLY A N 1
ATOM 816 C CA . GLY A 1 105 ? 7.045 9.778 -14.137 1.00 69.44 105 GLY A CA 1
ATOM 817 C C . GLY A 1 105 ? 5.636 10.363 -14.271 1.00 69.44 105 GLY A C 1
ATOM 818 O O . GLY A 1 105 ? 4.881 10.356 -13.299 1.00 69.44 105 GLY A O 1
ATOM 819 N N . ASP A 1 106 ? 5.263 10.838 -15.458 1.00 75.56 106 ASP A N 1
ATOM 820 C CA . ASP A 1 106 ? 3.942 11.411 -15.715 1.00 75.56 106 ASP A CA 1
ATOM 821 C C . ASP A 1 106 ? 2.828 10.366 -15.694 1.00 75.56 106 ASP A C 1
ATOM 823 O O . ASP A 1 106 ? 1.833 10.541 -14.988 1.00 75.56 106 ASP A O 1
ATOM 827 N N . SER A 1 107 ? 3.056 9.221 -16.341 1.00 79.88 107 SER A N 1
ATOM 828 C CA . SER A 1 107 ? 2.144 8.074 -16.287 1.00 79.88 107 SER A CA 1
ATOM 829 C C . SER A 1 107 ? 1.913 7.608 -14.845 1.00 79.88 107 SER A C 1
ATOM 831 O O . SER A 1 107 ? 0.773 7.399 -14.429 1.00 79.88 107 SER A O 1
ATOM 833 N N . ASN A 1 108 ? 2.974 7.523 -14.035 1.00 81.06 108 ASN A N 1
ATOM 834 C CA . ASN A 1 108 ? 2.864 7.126 -12.628 1.00 81.06 108 ASN A CA 1
ATOM 835 C C . ASN A 1 108 ? 2.075 8.144 -11.791 1.00 81.06 108 ASN A C 1
ATOM 837 O O . ASN A 1 108 ? 1.286 7.755 -10.928 1.00 81.06 108 ASN A O 1
ATOM 841 N N . ARG A 1 109 ? 2.252 9.450 -12.039 1.00 83.06 109 ARG A N 1
ATOM 842 C CA . ARG A 1 109 ? 1.458 10.499 -11.376 1.00 83.06 109 ARG A CA 1
ATOM 843 C C . ARG A 1 109 ? -0.009 10.433 -11.783 1.00 83.06 109 ARG A C 1
ATOM 845 O O . ARG A 1 109 ? -0.868 10.655 -10.929 1.00 83.06 109 ARG A O 1
ATOM 852 N N . HIS A 1 110 ? -0.295 10.120 -13.045 1.00 87.00 110 HIS A N 1
ATOM 853 C CA . HIS A 1 110 ? -1.658 9.936 -13.529 1.00 87.00 110 HIS A CA 1
ATOM 854 C C . HIS A 1 110 ? -2.339 8.754 -12.829 1.00 87.00 110 HIS A C 1
ATOM 856 O O . HIS A 1 110 ? -3.370 8.944 -12.186 1.00 87.00 110 HIS A O 1
ATOM 862 N N . GLU A 1 111 ? -1.710 7.575 -12.830 1.00 90.31 111 GLU A N 1
ATOM 863 C CA . GLU A 1 111 ? -2.239 6.392 -12.136 1.00 90.31 111 GLU A CA 1
ATOM 864 C C . GLU A 1 111 ? -2.391 6.621 -10.623 1.00 90.31 111 GLU A C 1
ATOM 866 O O . GLU A 1 111 ? -3.357 6.170 -10.002 1.00 90.31 111 GLU A O 1
ATOM 871 N N . LEU A 1 112 ? -1.458 7.349 -9.999 1.00 90.12 112 LEU A N 1
ATOM 872 C CA . LEU A 1 112 ? -1.562 7.697 -8.583 1.00 90.12 112 LEU A CA 1
ATOM 873 C C . LEU A 1 112 ? -2.735 8.653 -8.322 1.00 90.12 112 LEU A C 1
ATOM 875 O O . LEU A 1 112 ? -3.443 8.503 -7.324 1.00 90.12 112 LEU A O 1
ATOM 879 N N . LYS A 1 113 ? -2.969 9.620 -9.215 1.00 91.25 113 LYS A N 1
ATOM 880 C CA . LYS A 1 113 ? -4.117 10.531 -9.140 1.00 91.25 113 LYS A CA 1
ATOM 881 C C . LYS A 1 113 ? -5.432 9.761 -9.247 1.00 91.25 113 LYS A C 1
ATOM 883 O O . LYS A 1 113 ? -6.318 10.001 -8.430 1.00 91.25 113 LYS A O 1
ATOM 888 N N . GLU A 1 114 ? -5.541 8.816 -10.177 1.00 93.62 114 GLU A N 1
ATOM 889 C CA . GLU A 1 114 ? -6.710 7.934 -10.302 1.00 93.62 114 GLU A CA 1
ATOM 890 C C . GLU A 1 114 ? -6.932 7.097 -9.036 1.00 93.62 114 GLU A C 1
ATOM 892 O O . GLU A 1 114 ? -8.055 7.002 -8.538 1.00 93.62 114 GLU A O 1
ATOM 897 N N . ALA A 1 115 ? -5.863 6.554 -8.445 1.00 94.19 115 ALA A N 1
ATOM 898 C CA . ALA A 1 115 ? -5.947 5.819 -7.185 1.00 94.19 115 ALA A CA 1
ATOM 899 C C . ALA A 1 115 ? -6.507 6.693 -6.045 1.00 94.19 115 ALA A C 1
ATOM 901 O O . ALA A 1 115 ? -7.389 6.259 -5.300 1.00 94.19 115 ALA A O 1
ATOM 902 N N . TYR A 1 116 ? -6.046 7.944 -5.925 1.00 94.25 116 TYR A N 1
ATOM 903 C CA . TYR A 1 116 ? -6.589 8.895 -4.947 1.00 94.25 116 TYR A CA 1
ATOM 904 C C . TYR A 1 116 ? -8.028 9.321 -5.258 1.00 94.25 116 TYR A C 1
ATOM 906 O O . TYR A 1 116 ? -8.796 9.539 -4.322 1.00 94.25 116 TYR A O 1
ATOM 914 N N . GLN A 1 117 ? -8.419 9.414 -6.532 1.00 95.12 117 GLN A N 1
ATOM 915 C CA . GLN A 1 117 ? -9.806 9.678 -6.928 1.00 95.12 117 GLN A CA 1
ATOM 916 C C . GLN A 1 117 ? -10.731 8.515 -6.548 1.00 95.12 117 GLN A C 1
ATOM 918 O O . GLN A 1 117 ? -11.799 8.752 -5.990 1.00 95.12 117 GLN A O 1
ATOM 923 N N . ALA A 1 118 ? -10.305 7.270 -6.775 1.00 95.50 118 ALA A N 1
ATOM 924 C CA . ALA A 1 118 ? -11.080 6.076 -6.436 1.00 95.50 118 ALA A CA 1
ATOM 925 C C . ALA A 1 118 ? -11.240 5.880 -4.919 1.00 95.50 118 ALA A C 1
ATOM 927 O O . ALA A 1 118 ? -12.287 5.444 -4.442 1.00 95.50 118 ALA A O 1
ATOM 928 N N . LEU A 1 119 ? -10.199 6.194 -4.145 1.00 95.31 119 LEU A N 1
ATOM 929 C CA . LEU A 1 119 ? -10.229 6.072 -2.689 1.00 95.31 119 LEU A CA 1
ATOM 930 C C . LEU A 1 119 ? -10.893 7.272 -2.004 1.00 95.31 119 LEU A C 1
ATOM 932 O O . LEU A 1 119 ? -11.503 7.125 -0.944 1.00 95.31 119 LEU A O 1
ATOM 936 N N . GLY A 1 120 ? -10.753 8.465 -2.572 1.00 95.00 120 GLY A N 1
ATOM 937 C CA . GLY A 1 120 ? -10.987 9.716 -1.867 1.00 95.00 120 GLY A CA 1
ATOM 938 C C . GLY A 1 120 ? -9.851 10.060 -0.893 1.00 95.00 120 GLY A C 1
ATOM 939 O O . GLY A 1 120 ? -9.008 9.234 -0.526 1.00 95.00 120 GLY A O 1
ATOM 940 N N . MET A 1 121 ? -9.836 11.318 -0.446 1.00 90.44 121 MET A N 1
ATOM 941 C CA . MET A 1 121 ? -8.708 11.909 0.285 1.00 90.44 121 MET A CA 1
ATOM 942 C C . MET A 1 121 ? -8.365 11.172 1.590 1.00 90.44 121 MET A C 1
ATOM 944 O O . MET A 1 121 ? -7.196 10.905 1.862 1.00 90.44 121 MET A O 1
ATOM 948 N N . ILE A 1 122 ? -9.375 10.811 2.389 1.00 93.31 122 ILE A N 1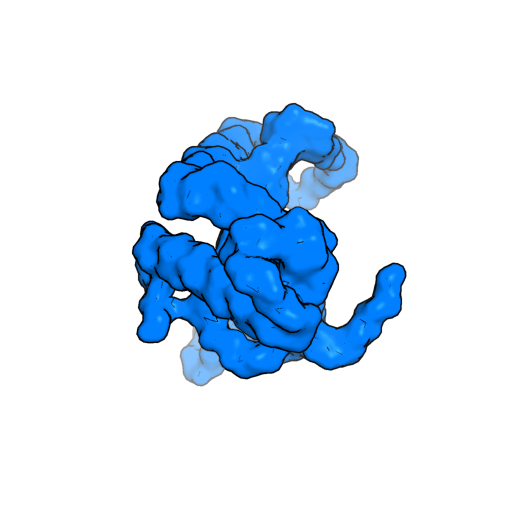
ATOM 949 C CA . ILE A 1 122 ? -9.165 10.185 3.704 1.00 93.31 122 ILE A CA 1
ATOM 950 C C . ILE A 1 122 ? -8.608 8.765 3.551 1.00 93.31 122 ILE A C 1
ATOM 952 O O . ILE A 1 122 ? -7.570 8.450 4.129 1.00 93.31 122 ILE A O 1
ATOM 956 N N . ARG A 1 123 ? -9.261 7.910 2.752 1.00 94.81 123 ARG A N 1
ATOM 957 C CA . ARG A 1 123 ? -8.802 6.531 2.499 1.00 94.81 123 ARG A CA 1
ATOM 958 C C . ARG A 1 123 ? -7.406 6.513 1.891 1.00 94.81 123 ARG A C 1
ATOM 960 O O . ARG A 1 123 ? -6.554 5.769 2.366 1.00 94.81 123 ARG A O 1
ATOM 967 N N . GLY A 1 124 ? -7.152 7.384 0.912 1.00 94.62 124 GLY A N 1
ATOM 968 C CA . GLY A 1 124 ? -5.831 7.532 0.310 1.00 94.62 124 GLY A CA 1
ATOM 969 C C . GLY A 1 124 ? -4.761 7.909 1.336 1.00 94.62 124 GLY A C 1
ATOM 970 O O . GLY A 1 124 ? -3.699 7.292 1.368 1.00 94.62 124 GLY A O 1
ATOM 971 N N . ARG A 1 125 ? -5.042 8.871 2.228 1.00 94.75 125 ARG A N 1
ATOM 972 C CA . ARG A 1 125 ? -4.087 9.295 3.263 1.00 94.75 125 ARG A CA 1
ATOM 973 C C . ARG A 1 125 ? -3.797 8.199 4.289 1.00 94.75 125 ARG A C 1
ATOM 975 O O . ARG A 1 125 ? -2.635 8.002 4.641 1.00 94.75 125 ARG A O 1
ATOM 982 N N . VAL A 1 126 ? -4.823 7.490 4.755 1.00 95.19 126 VAL A N 1
ATOM 983 C CA . VAL A 1 126 ? -4.666 6.377 5.708 1.00 95.19 126 VAL A CA 1
ATOM 984 C C . VAL A 1 126 ? -3.864 5.239 5.071 1.00 95.19 126 VAL A C 1
ATOM 986 O O . VAL A 1 126 ? -2.934 4.718 5.689 1.00 95.19 126 VAL A O 1
ATOM 989 N N . LEU A 1 127 ? -4.163 4.896 3.812 1.00 95.88 127 LEU A N 1
ATOM 990 C CA . LEU A 1 127 ? -3.432 3.867 3.074 1.00 95.88 127 LEU A CA 1
ATOM 991 C C . LEU A 1 127 ? -1.969 4.266 2.830 1.00 95.88 127 LEU A C 1
ATOM 993 O O . LEU A 1 127 ? -1.080 3.433 3.001 1.00 95.88 127 LEU A O 1
ATOM 997 N N . TYR A 1 128 ? -1.707 5.534 2.499 1.00 94.88 128 TYR A N 1
ATOM 998 C CA . TYR A 1 128 ? -0.352 6.080 2.390 1.00 94.88 128 TYR A CA 1
ATOM 999 C C . TYR A 1 128 ? 0.434 5.881 3.689 1.00 94.88 128 TYR A C 1
ATOM 1001 O O . TYR A 1 128 ? 1.515 5.298 3.668 1.00 94.88 128 TYR A O 1
ATOM 1009 N N . GLN A 1 129 ? -0.120 6.289 4.833 1.00 94.12 129 GLN A N 1
ATOM 1010 C CA . GLN A 1 129 ? 0.568 6.147 6.120 1.00 94.12 129 GLN A CA 1
ATOM 1011 C C . GLN A 1 129 ? 0.838 4.677 6.472 1.00 94.12 129 GLN A C 1
ATOM 1013 O O . GLN A 1 129 ? 1.866 4.345 7.058 1.00 94.12 129 GLN A O 1
ATOM 1018 N N . TYR A 1 130 ? -0.064 3.773 6.092 1.00 94.69 130 TYR A N 1
ATOM 1019 C CA . TYR A 1 130 ? 0.113 2.346 6.332 1.00 94.69 130 TYR A CA 1
ATOM 1020 C C . TYR A 1 130 ? 1.193 1.714 5.440 1.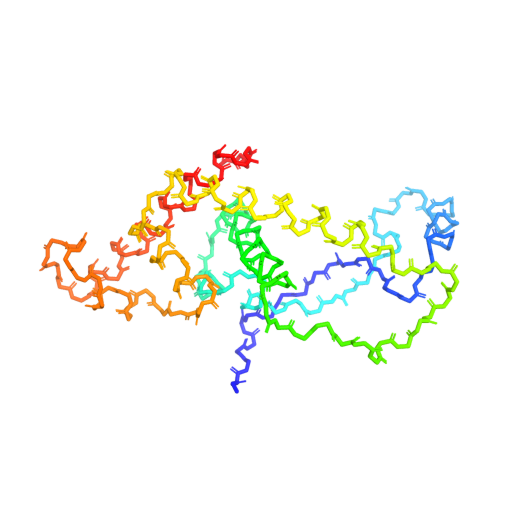00 94.69 130 TYR A C 1
ATOM 1022 O O . TYR A 1 130 ? 2.084 1.012 5.923 1.00 94.69 130 TYR A O 1
ATOM 1030 N N . ILE A 1 131 ? 1.115 1.933 4.126 1.00 94.19 131 ILE A N 1
ATOM 1031 C CA . ILE A 1 131 ? 1.958 1.247 3.137 1.00 94.19 131 ILE A CA 1
ATOM 1032 C C . ILE A 1 131 ? 3.309 1.946 2.955 1.00 94.19 131 ILE A C 1
ATOM 1034 O O . ILE A 1 131 ? 4.338 1.282 2.846 1.00 94.19 131 ILE A O 1
ATOM 1038 N N . VAL A 1 132 ? 3.326 3.274 2.930 1.00 91.12 132 VAL A N 1
ATOM 1039 C CA . VAL A 1 132 ? 4.524 4.058 2.606 1.00 91.12 132 VAL A CA 1
ATOM 1040 C C . VAL A 1 132 ? 5.279 4.404 3.883 1.00 91.12 132 VAL A C 1
ATOM 1042 O O . VAL A 1 132 ? 6.434 4.010 4.029 1.00 91.12 132 VAL A O 1
ATOM 1045 N N . ASP A 1 133 ? 4.606 5.035 4.851 1.00 89.12 133 ASP A N 1
ATOM 1046 C CA . ASP A 1 133 ? 5.239 5.415 6.125 1.00 89.12 133 ASP A CA 1
ATOM 1047 C C . ASP A 1 133 ? 5.410 4.214 7.082 1.00 89.12 133 ASP A C 1
ATOM 1049 O O . ASP A 1 133 ? 6.140 4.292 8.070 1.00 89.12 133 ASP A O 1
ATOM 1053 N N . GLY A 1 134 ? 4.743 3.086 6.808 1.00 87.19 134 GLY A N 1
ATOM 1054 C CA . GLY A 1 134 ? 4.842 1.868 7.617 1.00 87.19 134 GLY A CA 1
ATOM 1055 C C . GLY A 1 134 ? 4.193 1.982 9.000 1.00 87.19 134 GLY A C 1
ATOM 1056 O O . GLY A 1 134 ? 4.554 1.233 9.913 1.00 87.19 134 GLY A O 1
ATOM 1057 N N . VAL A 1 135 ? 3.252 2.913 9.180 1.00 90.50 135 VAL A N 1
ATOM 1058 C CA . VAL A 1 135 ? 2.543 3.117 10.449 1.00 90.50 135 VAL A CA 1
ATOM 1059 C C . VAL A 1 135 ? 1.688 1.888 10.761 1.00 90.50 135 VAL A C 1
ATOM 1061 O O . VAL A 1 135 ? 0.984 1.365 9.904 1.00 90.50 135 VAL A O 1
ATOM 1064 N N . SER A 1 136 ? 1.731 1.405 12.004 1.00 89.19 136 SER A N 1
ATOM 1065 C CA . SER A 1 136 ? 0.977 0.210 12.403 1.00 89.19 136 SER A CA 1
ATOM 1066 C C . SER A 1 136 ? -0.541 0.448 12.430 1.00 89.19 136 SER A C 1
ATOM 1068 O O . SER A 1 136 ? -0.991 1.557 12.720 1.00 89.19 136 SER A O 1
ATOM 1070 N N . CYS A 1 137 ? -1.350 -0.607 12.246 1.00 90.00 137 CYS A N 1
ATOM 1071 C CA . CYS A 1 137 ? -2.813 -0.506 12.385 1.00 90.00 137 CYS A CA 1
ATOM 1072 C C . CYS A 1 137 ? -3.244 0.013 13.765 1.00 90.00 137 CYS A C 1
ATOM 1074 O O . CYS A 1 137 ? -4.251 0.701 13.860 1.00 90.00 137 CYS A O 1
ATOM 1076 N N . ALA A 1 138 ? -2.496 -0.301 14.829 1.00 88.75 138 ALA A N 1
ATOM 1077 C CA . ALA A 1 138 ? -2.797 0.185 16.176 1.00 88.75 138 ALA A CA 1
ATOM 1078 C C . ALA A 1 138 ? -2.594 1.704 16.278 1.00 88.75 138 ALA A C 1
ATOM 1080 O O . ALA A 1 138 ? -3.464 2.415 16.769 1.00 88.75 138 ALA A O 1
ATOM 1081 N N . SER A 1 139 ? -1.480 2.211 15.748 1.00 90.62 139 SER A N 1
ATOM 1082 C CA . SER A 1 139 ? -1.204 3.650 15.702 1.00 90.62 139 SER A CA 1
ATOM 1083 C C . SER A 1 139 ? -2.219 4.383 14.821 1.00 90.62 139 SER A C 1
ATOM 1085 O O . SER A 1 139 ? -2.754 5.407 15.233 1.00 90.62 139 SER A O 1
ATOM 1087 N N . LEU A 1 140 ? -2.555 3.828 13.650 1.00 92.06 140 LEU A N 1
ATOM 1088 C CA . LEU A 1 140 ? -3.577 4.400 12.771 1.00 92.06 140 LEU A CA 1
ATOM 1089 C C . LEU A 1 140 ? -4.960 4.406 13.419 1.00 92.06 140 LEU A C 1
ATOM 1091 O O . LEU A 1 140 ? -5.668 5.396 13.285 1.00 92.06 140 LEU A O 1
ATOM 1095 N N . ALA A 1 141 ? -5.339 3.353 14.145 1.00 90.88 141 ALA A N 1
ATOM 1096 C CA . ALA A 1 141 ? -6.612 3.299 14.857 1.00 90.88 141 ALA A CA 1
ATOM 1097 C C . ALA A 1 141 ? -6.734 4.397 15.928 1.00 90.88 141 ALA A C 1
ATOM 1099 O O . ALA A 1 141 ? -7.822 4.928 16.134 1.00 90.88 141 ALA A O 1
ATOM 1100 N N . LEU A 1 142 ? -5.621 4.782 16.565 1.00 89.12 142 LEU A N 1
ATOM 1101 C CA . LEU A 1 142 ? -5.581 5.912 17.496 1.00 89.12 142 LEU A CA 1
ATOM 1102 C C . LEU A 1 142 ? -5.690 7.255 16.762 1.00 89.12 142 LEU A C 1
ATOM 1104 O O . LEU A 1 142 ? -6.511 8.092 17.131 1.00 89.12 142 LEU A O 1
ATOM 1108 N N . THR A 1 143 ? -4.894 7.459 15.708 1.00 90.25 143 THR A N 1
ATOM 1109 C CA . THR A 1 143 ? -4.879 8.714 14.933 1.00 90.25 143 THR A CA 1
ATOM 1110 C C . THR A 1 143 ? -6.203 8.971 14.214 1.00 90.25 143 THR A C 1
ATOM 1112 O O . THR A 1 143 ? -6.688 10.099 14.174 1.00 90.25 143 THR A O 1
ATOM 1115 N N . TRP A 1 144 ? -6.809 7.919 13.670 1.00 89.12 144 TRP A N 1
ATOM 1116 C CA . TRP A 1 144 ? -8.018 7.973 12.850 1.00 89.12 144 TRP A CA 1
ATOM 1117 C C . TRP A 1 144 ? -9.235 7.392 13.569 1.00 89.12 144 TRP A C 1
ATOM 1119 O O . TRP A 1 144 ? -10.138 6.850 12.936 1.00 89.12 144 TRP A O 1
ATOM 1129 N N . ARG A 1 145 ? -9.290 7.533 14.897 1.00 84.94 145 ARG A N 1
ATOM 1130 C CA . ARG A 1 145 ? -10.358 6.976 15.743 1.00 84.94 145 ARG A CA 1
ATOM 1131 C C . ARG A 1 145 ? -11.768 7.380 15.309 1.00 84.94 145 ARG A C 1
ATOM 1133 O O . ARG A 1 145 ? -12.692 6.582 15.417 1.00 84.94 145 ARG A O 1
ATOM 1140 N N . ARG A 1 146 ? -11.925 8.586 14.752 1.00 85.44 146 ARG A N 1
ATOM 1141 C CA . ARG A 1 146 ? -13.204 9.086 14.211 1.00 85.44 146 ARG A CA 1
ATOM 1142 C C . ARG A 1 146 ? -13.774 8.216 13.082 1.00 85.44 146 ARG A C 1
ATOM 1144 O O . ARG A 1 146 ? -14.969 8.278 12.840 1.00 85.44 146 ARG A O 1
ATOM 1151 N N . LEU A 1 147 ? -12.944 7.413 12.411 1.00 83.88 147 LEU A N 1
ATOM 1152 C CA . LEU A 1 147 ? -13.381 6.466 11.378 1.00 83.88 147 LEU A CA 1
ATOM 1153 C C . LEU A 1 147 ? -13.927 5.149 11.953 1.00 83.88 147 LEU A C 1
ATOM 1155 O O . LEU A 1 147 ? -14.416 4.324 11.192 1.00 83.88 147 LEU A O 1
ATOM 1159 N N . LEU A 1 148 ? -13.794 4.919 13.264 1.00 83.56 148 LEU A N 1
ATOM 1160 C CA . LEU A 1 148 ? -13.974 3.608 13.900 1.00 83.56 148 LEU A CA 1
ATOM 1161 C C . LEU A 1 148 ? -15.072 3.587 14.980 1.00 83.56 148 LEU A C 1
ATOM 1163 O O . LEU A 1 148 ? -15.063 2.693 15.828 1.00 83.56 148 LEU A O 1
ATOM 1167 N N . GLU A 1 149 ? -15.982 4.569 14.972 1.00 74.56 149 GLU A N 1
ATOM 1168 C CA . GLU A 1 149 ? -17.188 4.610 15.826 1.00 74.56 149 GLU A CA 1
ATOM 1169 C C . GLU A 1 149 ? -16.916 4.293 17.316 1.00 74.56 149 GLU A C 1
ATOM 1171 O O . GLU A 1 149 ? -17.552 3.431 17.917 1.00 74.56 149 GLU A O 1
ATOM 1176 N N . ASP A 1 150 ? -15.910 4.947 17.911 1.00 65.69 150 ASP A N 1
ATOM 1177 C CA . ASP A 1 150 ? -15.545 4.841 19.338 1.00 65.69 150 ASP A CA 1
ATOM 1178 C C . ASP A 1 150 ? -15.359 3.417 19.906 1.00 65.69 150 ASP A C 1
ATOM 1180 O O . ASP A 1 150 ? -15.514 3.156 21.103 1.00 65.69 150 ASP A O 1
ATOM 1184 N N . CYS A 1 151 ? -14.919 2.479 19.069 1.00 68.19 151 CYS A N 1
ATOM 1185 C CA . CYS A 1 151 ? -14.589 1.124 19.500 1.00 68.19 151 CYS A CA 1
ATOM 1186 C C . CYS A 1 151 ? -13.371 1.058 20.455 1.00 68.19 151 CYS A C 1
ATOM 1188 O O . CYS A 1 151 ? -12.405 1.807 20.326 1.00 68.19 151 CYS A O 1
ATOM 1190 N N . LYS A 1 152 ? -13.385 0.092 21.393 1.00 70.81 152 LYS A N 1
ATOM 1191 C CA . LYS A 1 152 ? -12.246 -0.238 22.283 1.00 70.81 152 LYS A CA 1
ATOM 1192 C C . LYS A 1 152 ? -11.010 -0.695 21.484 1.00 70.81 152 LYS A C 1
ATOM 1194 O O . LYS A 1 152 ? -11.154 -1.319 20.433 1.00 70.81 152 LYS A O 1
ATOM 1199 N N . ASP A 1 153 ? -9.811 -0.498 22.037 1.00 71.44 153 ASP A N 1
ATOM 1200 C CA . ASP A 1 153 ? -8.512 -0.590 21.338 1.00 71.44 153 ASP A CA 1
ATOM 1201 C C . ASP A 1 153 ? -8.295 -1.838 20.461 1.00 71.44 153 ASP A C 1
ATOM 1203 O O . ASP A 1 153 ? -7.883 -1.724 19.304 1.00 71.44 153 ASP A O 1
ATOM 1207 N N . ARG A 1 154 ? -8.596 -3.049 20.957 1.00 73.88 154 ARG A N 1
ATOM 1208 C CA . ARG A 1 154 ? -8.411 -4.279 20.158 1.00 73.88 154 ARG A CA 1
ATOM 1209 C C . ARG A 1 154 ? -9.340 -4.317 18.942 1.00 73.88 154 ARG A C 1
ATOM 1211 O O . ARG A 1 154 ? -8.893 -4.622 17.839 1.00 73.88 154 ARG A O 1
ATOM 1218 N N . LYS A 1 155 ? -10.609 -3.961 19.142 1.00 85.25 155 LYS A N 1
ATOM 1219 C CA . LYS A 1 155 ? -11.615 -3.909 18.077 1.00 85.25 155 LYS A CA 1
ATOM 1220 C C . LYS A 1 155 ? -11.295 -2.787 17.085 1.00 85.25 155 LYS A C 1
ATOM 1222 O O . LYS A 1 155 ? -11.440 -2.978 15.885 1.00 85.25 155 LYS A O 1
ATOM 1227 N N . ALA A 1 156 ? -10.767 -1.662 17.566 1.00 86.19 156 ALA A N 1
ATOM 1228 C CA . ALA A 1 156 ? -10.321 -0.553 16.727 1.00 86.19 156 ALA A CA 1
ATOM 1229 C C . ALA A 1 156 ? -9.191 -0.968 15.763 1.00 86.19 156 ALA A C 1
ATOM 1231 O O . ALA A 1 156 ? -9.220 -0.614 14.585 1.00 86.19 156 ALA A O 1
ATOM 1232 N N . ARG A 1 157 ? -8.227 -1.781 16.221 1.00 87.94 157 ARG A N 1
ATOM 1233 C CA . ARG A 1 157 ? -7.170 -2.328 15.352 1.00 87.94 157 ARG A CA 1
ATOM 1234 C C . ARG A 1 157 ? -7.731 -3.236 14.255 1.00 87.94 157 ARG A C 1
ATOM 1236 O O . ARG A 1 157 ? -7.296 -3.131 13.110 1.00 87.94 157 ARG A O 1
ATOM 1243 N N . GLU A 1 158 ? -8.640 -4.141 14.608 1.00 89.62 158 GLU A N 1
ATOM 1244 C CA . GLU A 1 158 ? -9.260 -5.080 13.662 1.00 89.62 158 GLU A CA 1
ATOM 1245 C C . GLU A 1 158 ? -10.100 -4.333 12.616 1.00 89.62 158 GLU A C 1
ATOM 1247 O O . GLU A 1 158 ? -9.965 -4.593 11.422 1.00 89.62 158 GLU A O 1
ATOM 1252 N N . LEU A 1 159 ? -10.870 -3.328 13.043 1.00 91.50 159 LEU A N 1
ATOM 1253 C CA . LEU A 1 159 ? -11.627 -2.455 12.145 1.00 91.50 159 LEU A CA 1
ATOM 1254 C C . LEU A 1 159 ? -10.714 -1.625 11.234 1.00 91.50 159 LEU A C 1
ATOM 1256 O O . LEU A 1 159 ? -10.978 -1.532 10.040 1.00 91.50 159 LEU A O 1
ATOM 1260 N N . MET A 1 160 ? -9.605 -1.080 11.748 1.00 93.19 160 MET A N 1
ATOM 1261 C CA . MET A 1 160 ? -8.624 -0.369 10.918 1.00 93.19 160 MET A CA 1
ATOM 1262 C C . MET A 1 160 ? -7.988 -1.296 9.876 1.00 93.19 160 MET A C 1
ATOM 1264 O O . MET A 1 160 ? -7.769 -0.902 8.733 1.00 93.19 160 MET A O 1
ATOM 1268 N N . GLN A 1 161 ? -7.705 -2.547 10.243 1.00 92.44 161 GLN A N 1
ATOM 1269 C CA . GLN A 1 161 ? -7.195 -3.534 9.296 1.00 92.44 161 GLN A CA 1
ATOM 1270 C C . GLN A 1 161 ? -8.227 -3.865 8.210 1.00 92.44 161 GLN A C 1
ATOM 1272 O O . GLN A 1 161 ? -7.859 -3.909 7.038 1.00 92.44 161 GLN A O 1
ATOM 1277 N N . ALA A 1 162 ? -9.499 -4.055 8.573 1.00 92.75 162 ALA A N 1
ATOM 1278 C CA . ALA A 1 162 ? -10.581 -4.256 7.608 1.00 92.75 162 ALA A CA 1
ATOM 1279 C C . ALA A 1 162 ? -10.731 -3.043 6.672 1.00 92.75 162 ALA A C 1
ATOM 1281 O O . ALA A 1 162 ? -10.748 -3.202 5.457 1.00 92.75 162 ALA A O 1
ATOM 1282 N N . TYR A 1 163 ? -10.697 -1.828 7.223 1.00 94.12 163 TYR A N 1
ATOM 1283 C CA . TYR A 1 163 ? -10.744 -0.581 6.459 1.00 94.12 163 TYR A CA 1
ATOM 1284 C C . TYR A 1 163 ? -9.598 -0.467 5.440 1.00 94.12 163 TYR A C 1
ATOM 1286 O O . TYR A 1 163 ? -9.802 -0.072 4.291 1.00 94.12 163 TYR A O 1
ATOM 1294 N N . LEU A 1 164 ? -8.377 -0.842 5.833 1.00 95.56 164 LEU A N 1
ATOM 1295 C CA . LEU A 1 164 ? -7.219 -0.878 4.936 1.00 95.56 164 LEU A CA 1
ATOM 1296 C C . LEU A 1 164 ? -7.357 -1.957 3.853 1.00 95.56 164 LEU A C 1
ATOM 1298 O O . LEU A 1 164 ? -6.935 -1.737 2.718 1.00 95.56 164 LEU A O 1
ATOM 1302 N N . TYR A 1 165 ? -7.949 -3.108 4.176 1.00 95.62 165 TYR A N 1
ATOM 1303 C CA . TYR A 1 165 ? -8.244 -4.148 3.189 1.00 95.62 165 TYR A CA 1
ATOM 1304 C C . TYR A 1 165 ? -9.279 -3.698 2.172 1.00 95.62 165 TYR A C 1
ATOM 1306 O O . TYR A 1 165 ? -9.046 -3.903 0.986 1.00 95.62 165 TY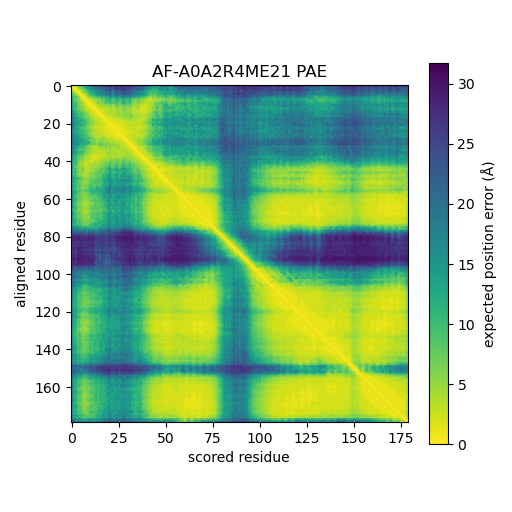R A O 1
ATOM 1314 N N . ASP A 1 166 ? -10.327 -3.002 2.599 1.00 95.50 166 ASP A N 1
ATOM 1315 C CA . ASP A 1 166 ? -11.303 -2.421 1.680 1.00 95.50 166 ASP A CA 1
ATOM 1316 C C . ASP A 1 166 ? -10.635 -1.421 0.727 1.00 95.50 166 ASP A C 1
ATOM 1318 O O . ASP A 1 166 ? -10.901 -1.431 -0.474 1.00 95.50 166 ASP A O 1
ATOM 1322 N N . CYS A 1 167 ? -9.702 -0.598 1.223 1.00 96.50 167 CYS A N 1
ATOM 1323 C CA . CYS A 1 167 ? -8.920 0.302 0.369 1.00 96.50 167 CYS A CA 1
ATOM 1324 C C . CYS A 1 167 ? -8.090 -0.474 -0.669 1.00 96.50 167 CYS A C 1
ATOM 1326 O O . CYS A 1 167 ? -8.076 -0.122 -1.850 1.00 96.50 167 CYS A O 1
ATOM 1328 N N . LEU A 1 168 ? -7.411 -1.546 -0.250 1.00 96.56 168 LEU A N 1
ATOM 1329 C CA . LEU A 1 168 ? -6.644 -2.400 -1.160 1.00 96.56 168 LEU A CA 1
ATOM 1330 C C . LEU A 1 168 ? -7.546 -3.141 -2.157 1.00 96.56 168 LEU A C 1
ATOM 1332 O O . LEU A 1 168 ? -7.138 -3.342 -3.295 1.00 96.56 168 LEU A O 1
ATOM 1336 N N . ASP A 1 169 ? -8.760 -3.521 -1.774 1.00 96.56 169 ASP A N 1
ATOM 1337 C CA . ASP A 1 169 ? -9.710 -4.195 -2.658 1.00 96.56 169 ASP A CA 1
ATOM 1338 C C . ASP A 1 169 ? -10.283 -3.230 -3.711 1.00 96.56 169 ASP A C 1
ATOM 1340 O O . ASP A 1 169 ? -10.437 -3.609 -4.873 1.00 96.56 169 ASP A O 1
ATOM 1344 N N . VAL A 1 170 ? -10.533 -1.964 -3.348 1.00 96.69 170 VAL A N 1
ATOM 1345 C CA . VAL A 1 170 ? -10.907 -0.903 -4.303 1.00 96.69 170 VAL A CA 1
ATOM 1346 C C . VAL A 1 170 ? -9.808 -0.711 -5.350 1.00 96.69 170 VAL A C 1
ATOM 1348 O O . VAL A 1 170 ? -10.088 -0.741 -6.548 1.00 96.69 170 VAL A O 1
ATOM 1351 N N . LEU A 1 171 ? -8.551 -0.580 -4.916 1.00 96.62 171 LEU A N 1
ATOM 1352 C CA . LEU A 1 171 ? -7.423 -0.426 -5.840 1.00 96.62 171 LEU A CA 1
ATOM 1353 C C . LEU A 1 171 ? -7.138 -1.698 -6.648 1.00 96.62 171 LEU A C 1
ATOM 1355 O O . LEU A 1 171 ? -6.788 -1.615 -7.822 1.00 96.62 171 LEU A O 1
ATOM 1359 N N . ALA A 1 172 ? -7.314 -2.881 -6.054 1.00 96.12 172 ALA A N 1
ATOM 1360 C CA . ALA A 1 172 ? -7.179 -4.147 -6.767 1.00 96.12 172 ALA A CA 1
ATOM 1361 C C . ALA A 1 172 ? -8.153 -4.216 -7.948 1.00 96.12 172 ALA A C 1
ATOM 1363 O O . ALA A 1 172 ? -7.744 -4.579 -9.048 1.00 96.12 172 ALA A O 1
ATOM 1364 N N . LYS A 1 173 ? -9.413 -3.812 -7.739 1.00 95.38 173 LYS A N 1
ATOM 1365 C CA . LYS A 1 173 ? -10.423 -3.737 -8.802 1.00 95.38 173 LYS A CA 1
ATOM 1366 C C . LYS A 1 173 ? -10.048 -2.716 -9.871 1.00 95.38 173 LYS A C 1
ATOM 1368 O O . LYS A 1 173 ? -10.106 -3.056 -11.048 1.00 95.38 173 LYS A O 1
ATOM 1373 N N . LEU A 1 174 ? -9.616 -1.517 -9.468 1.00 94.56 174 LEU A N 1
ATOM 1374 C CA . LEU A 1 174 ? -9.165 -0.469 -10.393 1.00 94.56 174 LEU A CA 1
ATOM 1375 C C . LEU A 1 174 ? -8.040 -0.968 -11.313 1.00 94.56 174 LEU A C 1
ATOM 1377 O O . LEU A 1 174 ? -8.040 -0.686 -12.505 1.00 94.56 174 LEU A O 1
ATOM 1381 N N . TRP A 1 175 ? -7.106 -1.752 -10.773 1.00 94.56 175 TRP A N 1
ATOM 1382 C CA . TRP A 1 175 ? -5.954 -2.270 -11.515 1.00 94.56 175 TRP A CA 1
ATOM 1383 C C . TRP A 1 175 ? -6.144 -3.681 -12.087 1.00 94.56 175 TRP A C 1
ATOM 1385 O O . TRP A 1 175 ? -5.183 -4.274 -12.578 1.00 94.56 175 TRP A O 1
ATOM 1395 N N . GLY A 1 176 ? -7.354 -4.243 -12.024 1.00 92.88 176 GLY A N 1
ATOM 1396 C CA . GLY A 1 176 ? -7.665 -5.554 -12.605 1.00 92.88 176 GLY A CA 1
ATOM 1397 C C . GLY A 1 176 ? -7.019 -6.754 -11.897 1.00 92.88 176 GLY A C 1
ATOM 1398 O O . GLY A 1 176 ? -6.894 -7.830 -12.488 1.00 92.88 176 GLY A O 1
ATOM 1399 N N . PHE A 1 177 ? -6.603 -6.616 -10.637 1.00 90.69 177 PHE A N 1
ATOM 1400 C CA . PHE A 1 177 ? -6.114 -7.740 -9.841 1.00 90.69 177 PHE A CA 1
ATOM 1401 C C . PHE A 1 177 ? -7.291 -8.588 -9.337 1.00 90.69 177 PHE A C 1
ATOM 1403 O O . PHE A 1 177 ? -8.159 -8.105 -8.613 1.00 90.69 177 PHE A O 1
ATOM 1410 N N . LYS A 1 178 ? -7.316 -9.871 -9.723 1.00 81.88 178 LYS A N 1
ATOM 1411 C CA . LYS A 1 178 ? -8.383 -10.819 -9.365 1.00 81.88 178 LYS A CA 1
ATOM 1412 C C . LYS A 1 178 ? -8.274 -11.229 -7.893 1.00 81.88 178 LYS A C 1
ATOM 1414 O O . LYS A 1 178 ? -7.198 -11.662 -7.476 1.00 81.88 178 LYS A O 1
ATOM 1419 N N . SER A 1 179 ? -9.376 -11.078 -7.156 1.00 66.00 179 SER A N 1
ATOM 1420 C CA . SER A 1 179 ? -9.559 -11.520 -5.767 1.00 66.00 179 SER A CA 1
ATOM 1421 C C . SER A 1 179 ? -9.691 -13.030 -5.653 1.00 66.00 179 SER A C 1
ATOM 1423 O O . SER A 1 179 ? -10.470 -13.573 -6.471 1.00 66.00 179 SER A O 1
#

Mean predicted aligned error: 11.07 Å

pLDDT: mean 79.33, std 16.23, range [37.12, 96.69]

Secondary structure (DSSP, 8-state):
----GGGEEEEEEE-TTS-HHHHHHHHHH-TT-TTTTEEEEEEEHHHHHGGGGGSTT--HHHHHHHHHHHHHHHHHHTTTSS---TTS---SS----HHHHHHHHHHHHHHHHHHHHHH-HHHHHHHHHHHTS---HHHHHHHTGGGTTT--HHHHHHHHHHHHHHHHHHHHHHTT---

Radius of gyration: 19.69 Å; Cα contacts (8 Å, |Δi|>4): 175; chains: 1; bounding box: 45×45×48 Å

Foldseek 3Di:
DDQDPLQWDWDWDQAPVDDPVRQVVVCVVVVPDPRRRTDIDTDRLCVQQNLCSVDPPDDPLLSVLSNLLQCLVVLLCVPPDDDPPPVPPDDDDDPPPVVVSVVVNVVSVVLNVVLCVLLPDPLSVLLCCCGPVRDALLRSLVVPVVVVVNDDRVSSSVVSVVSNVVSSVSSSVVVVNDD

Solvent-accessible surface area (backbone atoms only — not comparable to full-atom values): 10241 Å² total; per-residue (Å²): 133,88,81,57,78,87,36,51,43,81,41,80,40,75,34,87,90,56,54,72,67,56,36,52,52,47,34,70,77,38,72,89,47,95,57,62,53,46,36,83,40,76,41,54,33,48,78,50,28,15,35,58,44,81,52,80,91,68,56,67,41,50,50,51,34,41,28,50,55,41,49,28,54,56,48,35,43,59,75,70,84,55,77,80,66,87,77,68,73,84,80,72,97,66,78,82,55,65,64,60,54,50,51,54,31,49,53,29,41,49,54,44,50,51,50,37,64,76,53,31,72,66,54,37,51,56,46,42,39,25,37,68,71,43,43,48,47,60,58,46,27,64,78,47,35,87,82,47,80,82,49,60,71,72,59,23,25,54,50,39,48,51,54,49,46,52,54,36,50,54,50,16,56,75,71,69,45,72,128

Nearest PDB structures (foldseek):
  6zna-assembly1_Aa  TM=1.730E-01  e=5.565E+00  Sus scrofa
  6za9-assembly1_N  TM=1.733E-01  e=6.158E+00  Ovis aries